Protein AF-A0A6U1Q905-F1 (afdb_monomer)

Sequence (328 aa):
ALAVGEKKVQLTHLPDDEINMSTLHTITMVVSLLIAVGMGLRIFQLLFQTQTVHAALVLVAVAALCDAGASLCELVHLRWYSINGYGWYLFDAMASHYEALCDSIVAIVLLSIAAGWTLPSDVVKVPSIQTSFVQSMLQGLRNPAGAMASLHKGGVLGLCIIFAHAILAQWGRTYDDEFDTYHDLEHPPGRVLMIFRIMLGILLLVGTAQTKASCPPSLQGFYNQLAIVGTLWFQSLPLVTWICGWAVPFYLRHPAVSTWGAVVQTTSLIMLAGLVTGHSSNAYHKVSRLQAKEPDLTDQLGSHTSNSSNGLATPKVWKMGKAKIRLD

Mean predicted aligned error: 9.51 Å

Nearest PDB structures (foldseek):
  8htt-assembly1_B  TM=6.853E-01  e=1.052E-02  Homo sapiens
  8hsi-assembly1_A  TM=7.333E-01  e=1.949E-02  Homo sapiens
  8kb4-assembly1_A  TM=7.205E-01  e=5.364E-02  Homo sapiens
  8ctj-assembly1_A  TM=6.657E-01  e=1.352E-01  Homo sapiens
  7ran-assembly1_A  TM=4.988E-01  e=1.352E-01  Homo sapiens

pLDDT: mean 80.36, std 17.39, range [32.06, 97.88]

Radius of gyration: 22.35 Å; Cα contacts (8 Å, |Δi|>4): 422; chains: 1; bounding box: 61×49×69 Å

Organism: Cyclophora tenuis (NCBI:txid216820)

Structure (mmCIF, N/CA/C/O backbone):
data_AF-A0A6U1Q905-F1
#
_entry.id   AF-A0A6U1Q905-F1
#
loop_
_atom_site.group_PDB
_atom_site.id
_atom_site.type_symbol
_atom_site.label_atom_id
_atom_site.label_alt_id
_atom_site.label_comp_id
_atom_site.label_asym_id
_atom_site.label_entity_id
_atom_site.label_seq_id
_atom_site.pdbx_PDB_ins_code
_atom_site.Cartn_x
_atom_site.Cartn_y
_atom_site.Cartn_z
_atom_site.occupancy
_atom_site.B_iso_or_equiv
_atom_site.auth_seq_id
_atom_site.auth_comp_id
_atom_site.auth_asym_id
_atom_site.auth_atom_id
_atom_site.pdbx_PDB_model_num
ATOM 1 N N . ALA A 1 1 ? 29.967 29.935 -31.129 1.00 39.72 1 ALA A N 1
ATOM 2 C CA . ALA A 1 1 ? 30.368 28.583 -30.701 1.00 39.72 1 ALA A CA 1
ATOM 3 C C . ALA A 1 1 ? 29.445 28.156 -29.566 1.00 39.72 1 ALA A C 1
ATOM 5 O O . ALA A 1 1 ? 29.636 28.584 -28.437 1.00 39.72 1 ALA A O 1
ATOM 6 N N . LEU A 1 2 ? 28.370 27.436 -29.896 1.00 41.72 2 LEU A N 1
ATOM 7 C CA . LEU A 1 2 ? 27.457 26.848 -28.915 1.00 41.72 2 LEU A CA 1
ATOM 8 C C . LEU A 1 2 ? 28.076 25.524 -28.470 1.00 41.72 2 LEU A C 1
ATOM 10 O O . LEU A 1 2 ? 28.210 24.611 -29.280 1.00 41.72 2 LEU A O 1
ATOM 14 N N . ALA A 1 3 ? 28.497 25.452 -27.210 1.00 43.62 3 ALA A N 1
ATOM 15 C CA . ALA A 1 3 ? 28.904 24.207 -26.581 1.00 43.62 3 ALA A CA 1
ATOM 16 C C . ALA A 1 3 ? 27.653 23.336 -26.401 1.00 43.62 3 ALA A C 1
ATOM 18 O O . ALA A 1 3 ? 26.943 23.432 -25.402 1.00 43.62 3 ALA A O 1
ATOM 19 N N . VAL A 1 4 ? 27.350 22.528 -27.417 1.00 47.09 4 VAL A N 1
ATOM 20 C CA . VAL A 1 4 ? 26.449 21.385 -27.284 1.00 47.09 4 VAL A CA 1
ATOM 21 C C . VAL A 1 4 ? 27.169 20.421 -26.352 1.00 47.09 4 VAL A C 1
ATOM 23 O O . VAL A 1 4 ? 28.163 19.813 -26.737 1.00 47.09 4 VAL A O 1
ATOM 26 N N . GLY A 1 5 ? 26.735 20.374 -25.093 1.00 44.97 5 GLY A N 1
ATOM 27 C CA . GLY A 1 5 ? 27.267 19.434 -24.118 1.00 44.97 5 GLY A CA 1
ATOM 28 C C . GLY A 1 5 ? 27.103 18.019 -24.655 1.00 44.97 5 GLY A C 1
ATOM 29 O O . GLY A 1 5 ? 25.977 17.561 -24.848 1.00 44.97 5 GLY A O 1
ATOM 30 N N . GLU A 1 6 ? 28.222 17.349 -24.923 1.00 43.69 6 GLU A N 1
ATOM 31 C CA . GLU A 1 6 ? 28.247 15.922 -25.216 1.00 43.69 6 GLU A CA 1
ATOM 32 C C . GLU A 1 6 ? 27.577 15.192 -24.047 1.00 43.69 6 GLU A C 1
ATOM 34 O O . GLU A 1 6 ? 28.145 15.052 -22.961 1.00 43.69 6 GLU A O 1
ATOM 39 N N . LYS A 1 7 ? 26.342 14.722 -24.253 1.00 51.12 7 LYS A N 1
ATOM 40 C CA . LYS A 1 7 ? 25.797 13.655 -23.418 1.00 51.12 7 LYS A CA 1
ATOM 41 C C . LYS A 1 7 ? 26.734 12.468 -23.610 1.00 51.12 7 LYS A C 1
ATOM 43 O O . LYS A 1 7 ? 26.729 11.855 -24.673 1.00 51.12 7 LYS A O 1
ATOM 48 N N . LYS A 1 8 ? 27.550 12.162 -22.597 1.00 49.16 8 LYS A N 1
ATOM 49 C CA . LYS A 1 8 ? 28.273 10.889 -22.514 1.00 49.16 8 LYS A CA 1
ATOM 50 C C . LYS A 1 8 ? 27.244 9.782 -22.724 1.00 49.16 8 LYS A C 1
ATOM 52 O O . LYS A 1 8 ? 26.401 9.570 -21.856 1.00 49.16 8 LYS A O 1
ATOM 57 N N . VAL A 1 9 ? 27.294 9.125 -23.879 1.00 56.28 9 VAL A N 1
ATOM 58 C CA . VAL A 1 9 ? 26.517 7.915 -24.140 1.00 56.28 9 VAL A CA 1
ATOM 59 C C . VAL A 1 9 ? 27.042 6.875 -23.156 1.00 56.28 9 VAL A C 1
ATOM 61 O O . VAL A 1 9 ? 28.145 6.356 -23.321 1.00 56.28 9 VAL A O 1
ATOM 64 N N . GLN A 1 10 ? 26.323 6.666 -22.054 1.00 57.75 10 GLN A N 1
ATOM 65 C CA . GLN A 1 10 ? 26.624 5.578 -21.138 1.00 57.75 10 GLN A CA 1
ATOM 66 C C . GLN A 1 10 ? 26.185 4.294 -21.838 1.00 57.75 10 GLN A C 1
ATOM 68 O O . GLN A 1 10 ? 24.997 4.087 -22.053 1.00 57.75 10 GLN A O 1
ATOM 73 N N . LEU A 1 11 ? 27.153 3.470 -22.238 1.00 63.44 11 LEU A N 1
ATOM 74 C CA . LEU A 1 11 ? 26.906 2.095 -22.664 1.00 63.44 11 LEU A CA 1
ATOM 75 C C . LEU A 1 11 ? 26.399 1.332 -21.436 1.00 63.44 11 LEU A C 1
ATOM 77 O O . LEU A 1 11 ? 27.191 0.917 -20.593 1.00 63.44 11 LEU A O 1
ATOM 81 N N . THR A 1 12 ? 25.081 1.244 -21.302 1.00 71.12 12 THR A N 1
ATOM 82 C CA . THR A 1 12 ? 24.391 0.448 -20.288 1.00 71.12 12 THR A CA 1
ATOM 83 C C . THR A 1 12 ? 23.642 -0.673 -20.986 1.00 71.12 12 THR A C 1
ATOM 85 O O . THR A 1 12 ? 23.204 -0.509 -22.124 1.00 71.12 12 THR A O 1
ATOM 88 N N . HIS A 1 13 ? 23.511 -1.808 -20.309 1.00 77.69 13 HIS A N 1
ATOM 89 C CA . HIS A 1 13 ? 22.642 -2.881 -20.774 1.00 77.69 13 HIS A CA 1
ATOM 90 C C . HIS A 1 13 ? 21.165 -2.641 -20.420 1.00 77.69 13 HIS A C 1
ATOM 92 O O . HIS A 1 13 ? 20.329 -3.415 -20.869 1.00 77.69 13 HIS A O 1
ATOM 98 N N . LEU A 1 14 ? 20.836 -1.594 -19.641 1.00 77.50 14 LEU A N 1
ATOM 99 C CA . LEU A 1 14 ? 19.441 -1.253 -19.333 1.00 77.50 14 LEU A CA 1
ATOM 100 C C . LEU A 1 14 ? 18.675 -0.861 -20.605 1.00 77.50 14 LEU A C 1
ATOM 102 O O . LEU A 1 14 ? 19.203 -0.070 -21.395 1.00 77.50 14 LEU A O 1
ATOM 106 N N . PRO A 1 15 ? 17.427 -1.327 -20.758 1.00 74.88 15 PRO A N 1
ATOM 107 C CA . PRO A 1 15 ? 16.536 -0.823 -21.788 1.00 74.88 15 PRO A CA 1
ATOM 108 C C . PRO A 1 15 ? 16.132 0.638 -21.499 1.00 74.88 15 PRO A C 1
ATOM 110 O O . PRO A 1 15 ? 16.250 1.140 -20.376 1.00 74.88 15 PRO A O 1
ATOM 113 N N . ASP A 1 16 ? 15.720 1.361 -22.545 1.00 70.12 16 ASP A N 1
ATOM 114 C CA . ASP A 1 16 ? 15.506 2.818 -22.497 1.00 70.12 16 ASP A CA 1
ATOM 115 C C . ASP A 1 16 ? 14.376 3.251 -21.535 1.00 70.12 16 ASP A C 1
ATOM 117 O O . ASP A 1 16 ? 14.371 4.383 -21.039 1.00 70.12 16 ASP A O 1
ATOM 121 N N . ASP A 1 17 ? 13.426 2.364 -21.256 1.00 67.62 17 ASP A N 1
ATOM 122 C CA . ASP A 1 17 ? 12.314 2.537 -20.317 1.00 67.62 17 ASP A CA 1
ATOM 123 C C . ASP A 1 17 ? 12.726 2.408 -18.840 1.00 67.62 17 ASP A C 1
ATOM 125 O O . ASP A 1 17 ? 12.135 3.076 -17.985 1.00 67.62 17 ASP A O 1
ATOM 129 N N . GLU A 1 18 ? 13.803 1.679 -18.553 1.00 75.81 18 GLU A N 1
ATOM 130 C CA . GLU A 1 18 ? 14.328 1.448 -17.198 1.00 75.81 18 GLU A CA 1
ATOM 131 C C . GLU A 1 18 ? 15.291 2.546 -16.708 1.00 75.81 18 GLU A C 1
ATOM 133 O O . GLU A 1 18 ? 15.594 2.663 -15.515 1.00 75.81 18 GLU A O 1
ATOM 138 N N . ILE A 1 19 ? 15.760 3.424 -17.605 1.00 72.25 19 ILE A N 1
ATOM 139 C CA . ILE A 1 19 ? 16.796 4.434 -17.304 1.00 72.25 19 ILE A CA 1
ATOM 140 C C . ILE A 1 19 ? 16.414 5.327 -16.109 1.00 72.25 19 ILE A C 1
ATOM 142 O O . ILE A 1 19 ? 17.271 5.689 -15.296 1.00 72.25 19 ILE A O 1
ATOM 146 N N . ASN A 1 20 ? 15.128 5.667 -15.968 1.00 79.12 20 ASN A N 1
ATOM 147 C CA . ASN A 1 20 ? 14.639 6.518 -14.878 1.00 79.12 20 ASN A CA 1
ATOM 148 C C . ASN A 1 20 ? 14.055 5.733 -13.689 1.00 79.12 20 ASN A C 1
ATOM 150 O O . ASN A 1 20 ? 13.814 6.342 -12.640 1.00 79.12 20 ASN A O 1
ATOM 154 N N . MET A 1 21 ? 13.868 4.413 -13.801 1.00 83.81 21 MET A N 1
ATOM 155 C CA . MET A 1 21 ? 13.263 3.597 -12.737 1.00 83.81 21 MET A CA 1
ATOM 156 C C . MET A 1 21 ? 14.128 3.558 -11.480 1.00 83.81 21 MET A C 1
ATOM 158 O O . MET A 1 21 ? 13.619 3.663 -10.366 1.00 83.81 21 MET A O 1
ATOM 162 N N . SER A 1 22 ? 15.454 3.570 -11.629 1.00 87.44 22 SER A N 1
ATOM 163 C CA . SER A 1 22 ? 16.373 3.667 -10.483 1.00 87.44 22 SER A CA 1
ATOM 164 C C . SER A 1 22 ? 16.120 4.904 -9.602 1.00 87.44 22 SER A C 1
ATOM 166 O O . SER A 1 22 ? 16.209 4.839 -8.372 1.00 87.44 22 SER A O 1
ATOM 168 N N . THR A 1 23 ? 15.756 6.041 -10.203 1.00 90.50 23 THR A N 1
ATOM 169 C CA . THR A 1 23 ? 15.429 7.259 -9.449 1.00 90.50 23 THR A CA 1
ATOM 170 C C . THR A 1 23 ? 14.083 7.114 -8.747 1.00 90.50 23 THR A C 1
ATOM 172 O O . THR A 1 23 ? 13.968 7.484 -7.577 1.00 90.50 23 THR A O 1
ATOM 175 N N . LEU A 1 24 ? 13.091 6.531 -9.428 1.00 91.19 24 LEU A N 1
ATOM 176 C CA . LEU A 1 24 ? 11.774 6.247 -8.859 1.00 91.19 24 LEU A CA 1
ATOM 177 C C . LEU A 1 24 ? 11.887 5.353 -7.617 1.00 91.19 24 LEU A C 1
ATOM 179 O O . LEU A 1 24 ? 11.452 5.770 -6.543 1.00 91.19 24 LEU A O 1
ATOM 183 N N . HIS A 1 25 ? 12.547 4.196 -7.736 1.00 92.38 25 HIS A N 1
ATOM 184 C CA . HIS A 1 25 ? 12.719 3.252 -6.628 1.00 92.38 25 HIS A CA 1
ATOM 185 C C . HIS A 1 25 ? 13.549 3.831 -5.477 1.00 92.38 25 HIS A C 1
ATOM 187 O O . HIS A 1 25 ? 13.310 3.529 -4.310 1.00 92.38 25 HIS A O 1
ATOM 193 N N . THR A 1 26 ? 14.506 4.718 -5.768 1.00 95.12 26 THR A N 1
ATOM 194 C CA . THR A 1 26 ? 15.245 5.428 -4.712 1.00 95.12 26 THR A CA 1
ATOM 195 C C . THR A 1 26 ? 14.321 6.352 -3.919 1.00 95.12 26 THR A C 1
ATOM 197 O O . THR A 1 26 ? 14.380 6.377 -2.688 1.00 95.12 26 THR A O 1
ATOM 200 N N . ILE A 1 27 ? 13.457 7.109 -4.603 1.00 95.19 27 ILE A N 1
ATOM 201 C CA . ILE A 1 27 ? 12.509 8.019 -3.952 1.00 95.19 27 ILE A CA 1
ATOM 202 C C . ILE A 1 27 ? 11.487 7.226 -3.135 1.00 95.19 27 ILE A C 1
ATOM 204 O O . ILE A 1 27 ? 11.283 7.557 -1.965 1.00 95.19 27 ILE A O 1
ATOM 208 N N . THR A 1 28 ? 10.876 6.184 -3.709 1.00 94.19 28 THR A N 1
ATOM 209 C CA . THR A 1 28 ? 9.896 5.350 -2.995 1.00 94.19 28 THR A CA 1
ATOM 210 C C . THR A 1 28 ? 10.521 4.711 -1.765 1.00 94.19 28 THR A C 1
ATOM 212 O O . THR A 1 28 ? 9.986 4.897 -0.677 1.00 94.19 28 THR A O 1
ATOM 215 N N . MET A 1 29 ? 11.703 4.094 -1.893 1.00 96.31 29 MET A N 1
ATOM 216 C CA . MET A 1 29 ? 12.440 3.495 -0.776 1.00 96.31 29 MET A CA 1
ATOM 217 C C . MET A 1 29 ? 12.691 4.501 0.352 1.00 96.31 29 MET A C 1
ATOM 219 O O . MET A 1 29 ? 12.475 4.189 1.523 1.00 96.31 29 MET A O 1
ATOM 223 N N . VAL A 1 30 ? 13.161 5.711 0.028 1.00 97.56 30 VAL A N 1
ATOM 224 C CA . VAL A 1 30 ? 13.429 6.740 1.045 1.00 97.56 30 VAL A CA 1
ATOM 225 C C . VAL A 1 30 ? 12.135 7.163 1.731 1.00 97.56 30 VAL A C 1
ATOM 227 O O . VAL A 1 30 ? 12.091 7.239 2.959 1.00 97.56 30 VAL A O 1
ATOM 230 N N . VAL A 1 31 ? 11.073 7.425 0.968 1.00 96.94 31 VAL A N 1
ATOM 231 C CA . VAL A 1 31 ? 9.793 7.867 1.528 1.00 96.94 31 VAL A CA 1
ATOM 232 C C . VAL A 1 31 ? 9.168 6.778 2.400 1.00 96.94 31 VAL A C 1
ATOM 234 O O . VAL A 1 31 ? 8.775 7.068 3.531 1.00 96.94 31 VAL A O 1
ATOM 237 N N . SER A 1 32 ? 9.116 5.528 1.944 1.00 96.12 32 SER A N 1
ATOM 238 C CA . SER A 1 32 ? 8.544 4.431 2.727 1.00 96.12 32 SER A CA 1
ATOM 239 C C . SER A 1 32 ? 9.388 4.072 3.946 1.00 96.12 32 SER A C 1
ATOM 241 O O . SER A 1 32 ? 8.824 3.818 5.014 1.00 96.12 32 SER A O 1
ATOM 243 N N . LEU A 1 33 ? 10.717 4.195 3.873 1.00 97.06 33 LEU A N 1
ATOM 244 C CA . LEU A 1 33 ? 11.581 4.079 5.048 1.00 97.06 33 LEU A CA 1
ATOM 245 C C . LEU A 1 33 ? 11.310 5.192 6.072 1.00 97.06 33 LEU A C 1
ATOM 247 O O . LEU A 1 33 ? 11.237 4.914 7.269 1.00 97.06 33 LEU A O 1
ATOM 251 N N . LEU A 1 34 ? 11.109 6.439 5.634 1.00 97.62 34 LEU A N 1
ATOM 252 C CA . LEU A 1 34 ? 10.738 7.539 6.532 1.00 97.62 34 LEU A CA 1
ATOM 253 C C . LEU A 1 34 ? 9.383 7.287 7.208 1.00 97.62 34 LEU A C 1
ATOM 255 O O . LEU A 1 34 ? 9.252 7.528 8.412 1.00 97.62 34 LEU A O 1
ATOM 259 N N . ILE A 1 35 ? 8.397 6.758 6.474 1.00 96.12 35 ILE A N 1
ATOM 260 C CA . ILE A 1 35 ? 7.103 6.344 7.040 1.00 96.12 35 ILE A CA 1
ATOM 261 C C . ILE A 1 35 ? 7.314 5.238 8.079 1.00 96.12 35 ILE A C 1
ATOM 263 O O . ILE A 1 35 ? 6.826 5.359 9.204 1.00 96.12 35 ILE A O 1
ATOM 267 N N . ALA A 1 36 ? 8.067 4.188 7.742 1.00 96.25 36 ALA A N 1
ATOM 268 C CA . ALA A 1 36 ? 8.342 3.065 8.635 1.00 96.25 36 ALA A CA 1
ATOM 269 C C . ALA A 1 36 ? 9.050 3.511 9.923 1.00 96.25 36 ALA A C 1
ATOM 271 O O . ALA A 1 36 ? 8.640 3.127 11.021 1.00 96.25 36 ALA A O 1
ATOM 272 N N . VAL A 1 37 ? 10.065 4.373 9.811 1.00 96.38 37 VAL A N 1
ATOM 273 C CA . VAL A 1 37 ? 10.779 4.949 10.959 1.00 96.38 37 VAL A CA 1
ATOM 274 C C . VAL A 1 37 ? 9.845 5.826 11.791 1.00 96.38 37 VAL A C 1
ATOM 276 O O . VAL A 1 37 ? 9.794 5.664 13.009 1.00 96.38 37 VAL A O 1
ATOM 279 N N . GLY A 1 38 ? 9.060 6.710 11.169 1.00 94.62 38 GLY A N 1
ATOM 280 C CA . GLY A 1 38 ? 8.094 7.556 11.875 1.00 94.62 38 GLY A CA 1
ATOM 281 C C . GLY A 1 38 ? 7.050 6.742 12.646 1.00 94.62 38 GLY A C 1
ATOM 282 O O . GLY A 1 38 ? 6.791 7.002 13.825 1.00 94.62 38 GLY A O 1
ATOM 283 N N . MET A 1 39 ? 6.509 5.698 12.016 1.00 92.94 39 MET A N 1
ATOM 284 C CA . MET A 1 39 ? 5.601 4.738 12.646 1.00 92.94 39 MET A CA 1
ATOM 285 C C . MET A 1 39 ? 6.285 3.972 13.785 1.00 92.94 39 MET A C 1
ATOM 287 O O . MET A 1 39 ? 5.706 3.835 14.862 1.00 92.94 39 MET A O 1
ATOM 291 N N . GLY A 1 40 ? 7.524 3.516 13.588 1.00 92.94 40 GLY A N 1
ATOM 292 C CA . GLY A 1 40 ? 8.316 2.814 14.598 1.00 92.94 40 GLY A CA 1
ATOM 293 C C . GLY A 1 40 ? 8.592 3.673 15.832 1.00 92.94 40 GLY A C 1
ATOM 294 O O . GLY A 1 40 ? 8.364 3.229 16.958 1.00 92.94 40 GLY A O 1
ATOM 295 N N . LEU A 1 41 ? 8.983 4.935 15.635 1.00 93.19 41 LEU A N 1
ATOM 296 C CA . LEU A 1 41 ? 9.150 5.909 16.716 1.00 93.19 41 LEU A CA 1
ATOM 297 C C . LEU A 1 41 ? 7.832 6.144 17.461 1.00 93.19 41 LEU A C 1
ATOM 299 O O . LEU A 1 41 ? 7.820 6.199 18.692 1.00 93.19 41 LEU A O 1
ATOM 303 N N . ARG A 1 42 ? 6.708 6.227 16.741 1.00 89.75 42 ARG A N 1
ATOM 304 C CA . ARG A 1 42 ? 5.387 6.383 17.357 1.00 89.75 42 ARG A CA 1
ATOM 305 C C . ARG A 1 42 ? 4.988 5.163 18.187 1.00 89.75 42 ARG A C 1
ATOM 307 O O . ARG A 1 42 ? 4.519 5.321 19.312 1.00 89.75 42 ARG A O 1
ATOM 314 N N . ILE A 1 43 ? 5.191 3.962 17.654 1.00 89.75 43 ILE A N 1
ATOM 315 C CA . ILE A 1 43 ? 4.951 2.694 18.356 1.00 89.75 43 ILE A CA 1
ATOM 316 C C . ILE A 1 43 ? 5.808 2.624 19.620 1.00 89.75 43 ILE A C 1
ATOM 318 O O . ILE A 1 43 ? 5.298 2.289 20.686 1.00 89.75 43 ILE A O 1
ATOM 322 N N . PHE A 1 44 ? 7.084 2.998 19.522 1.00 89.94 44 PHE A N 1
ATOM 323 C CA . PHE A 1 44 ? 8.003 3.036 20.652 1.00 89.94 44 PHE A CA 1
ATOM 324 C C . PHE A 1 44 ? 7.521 4.008 21.736 1.00 89.94 44 PHE A C 1
ATOM 326 O O . PHE A 1 44 ? 7.396 3.620 22.894 1.00 89.94 44 PHE A O 1
ATOM 333 N N . GLN A 1 45 ? 7.158 5.240 21.371 1.00 88.31 45 GLN A N 1
ATOM 334 C CA . GLN A 1 45 ? 6.610 6.223 22.315 1.00 88.31 45 GLN A CA 1
ATOM 335 C C . GLN A 1 45 ? 5.357 5.706 23.033 1.00 88.31 45 GLN A C 1
ATOM 337 O O . GLN A 1 45 ? 5.269 5.808 24.257 1.00 88.31 45 GLN A O 1
ATOM 342 N N . LEU A 1 46 ? 4.410 5.122 22.288 1.00 84.31 46 LEU A N 1
ATOM 343 C CA . LEU A 1 46 ? 3.199 4.530 22.861 1.00 84.31 46 LEU A CA 1
ATOM 344 C C . LEU A 1 46 ? 3.549 3.391 23.817 1.00 84.31 46 LEU A C 1
ATOM 346 O O . LEU A 1 46 ? 3.043 3.342 24.934 1.00 84.31 46 LEU A O 1
ATOM 350 N N . LEU A 1 47 ? 4.481 2.523 23.431 1.00 84.00 47 LEU A N 1
ATOM 351 C CA . LEU A 1 47 ? 4.884 1.410 24.272 1.00 84.00 47 LEU A CA 1
ATOM 352 C C . LEU A 1 47 ? 5.518 1.878 25.589 1.00 84.00 47 LEU A C 1
ATOM 354 O O . LEU A 1 47 ? 5.202 1.326 26.642 1.00 84.00 47 LEU A O 1
ATOM 358 N N . PHE A 1 48 ? 6.346 2.924 25.560 1.00 84.88 48 PHE A N 1
ATOM 359 C CA . PHE A 1 48 ? 6.918 3.508 26.776 1.00 84.88 48 PHE A CA 1
ATOM 360 C C . PHE A 1 48 ? 5.858 4.142 27.683 1.00 84.88 48 PHE A C 1
ATOM 362 O O . PHE A 1 48 ? 5.950 4.004 28.901 1.00 84.88 48 PHE A O 1
ATOM 369 N N . GLN A 1 49 ? 4.847 4.804 27.114 1.00 82.62 49 GLN A N 1
ATOM 370 C CA . GLN A 1 49 ? 3.845 5.551 27.881 1.00 82.62 49 GLN A CA 1
ATOM 371 C C . GLN A 1 49 ? 2.686 4.689 28.402 1.00 82.62 49 GLN A C 1
ATOM 373 O O . GLN A 1 49 ? 2.258 4.871 29.539 1.00 82.62 49 GLN A O 1
ATOM 378 N N . THR A 1 50 ? 2.153 3.781 27.583 1.00 75.44 50 THR A N 1
ATOM 379 C CA . THR A 1 50 ? 0.909 3.040 27.867 1.00 75.44 50 THR A CA 1
ATOM 380 C C . THR A 1 50 ? 1.104 1.525 27.925 1.00 75.44 50 THR A C 1
ATOM 382 O O . THR A 1 50 ? 0.152 0.808 28.237 1.00 75.44 50 THR A O 1
ATOM 385 N N . GLN A 1 51 ? 2.306 1.011 27.610 1.00 77.44 51 GLN A N 1
ATOM 386 C CA . GLN A 1 51 ? 2.637 -0.428 27.530 1.00 77.44 51 GLN A CA 1
ATOM 387 C C . GLN A 1 51 ? 1.729 -1.240 26.587 1.00 77.44 51 GLN A C 1
ATOM 389 O O . GLN A 1 51 ? 1.764 -2.474 26.587 1.00 77.44 51 GLN A O 1
ATOM 394 N N . THR A 1 52 ? 0.920 -0.559 25.773 1.00 74.56 52 THR A N 1
ATOM 395 C CA . THR A 1 52 ? -0.075 -1.159 24.889 1.00 74.56 52 THR A CA 1
ATOM 396 C C . THR A 1 52 ? -0.036 -0.493 23.523 1.00 74.56 52 THR A C 1
ATOM 398 O O . THR A 1 52 ? -0.028 0.731 23.415 1.00 74.56 52 THR A O 1
ATOM 401 N N . VAL A 1 53 ? -0.001 -1.306 22.467 1.00 82.88 53 VAL A N 1
ATOM 402 C CA . VAL A 1 53 ? -0.026 -0.832 21.077 1.00 82.88 53 VAL A CA 1
ATOM 403 C C . VAL A 1 53 ? -1.042 -1.651 20.296 1.00 82.88 53 VAL A C 1
ATOM 405 O O . VAL A 1 53 ? -1.156 -2.863 20.477 1.00 82.88 53 VAL A O 1
ATOM 408 N N . HIS A 1 54 ? -1.797 -0.984 19.431 1.00 83.94 54 HIS A N 1
ATOM 409 C CA . HIS A 1 54 ? -2.767 -1.640 18.569 1.00 83.94 54 HIS A CA 1
ATOM 410 C C . HIS A 1 54 ? -2.088 -2.237 17.328 1.00 83.94 54 HIS A C 1
ATOM 412 O O . HIS A 1 54 ? -1.277 -1.569 16.681 1.00 83.94 54 HIS A O 1
ATOM 418 N N . ALA A 1 55 ? -2.456 -3.465 16.950 1.00 85.81 55 ALA A N 1
ATOM 419 C CA . ALA A 1 55 ? -1.841 -4.183 15.830 1.00 85.81 55 ALA A CA 1
ATOM 420 C C . ALA A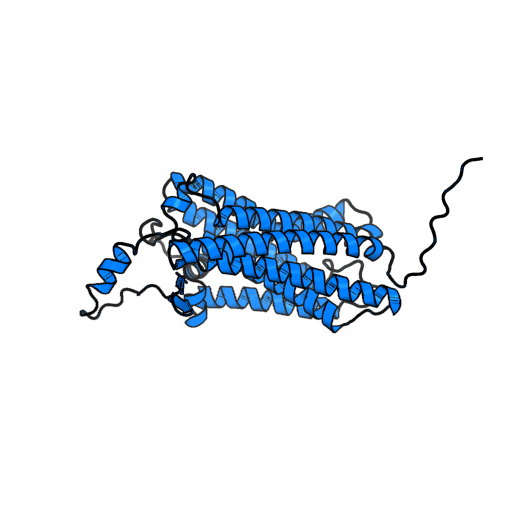 1 55 ? -1.914 -3.429 14.489 1.00 85.81 55 ALA A C 1
ATOM 422 O O . ALA A 1 55 ? -0.962 -3.479 13.720 1.00 85.81 55 ALA A O 1
ATOM 423 N N . ALA A 1 56 ? -2.984 -2.669 14.229 1.00 87.62 56 ALA A N 1
ATOM 424 C CA . ALA A 1 56 ? -3.098 -1.817 13.037 1.00 87.62 56 ALA A CA 1
ATOM 425 C C . ALA A 1 56 ? -1.891 -0.874 12.814 1.00 87.62 56 ALA A C 1
ATOM 427 O O . ALA A 1 56 ? -1.438 -0.748 11.681 1.00 87.62 56 ALA A O 1
ATOM 428 N N . LEU A 1 57 ? -1.327 -0.254 13.866 1.00 90.44 57 LEU A N 1
ATOM 429 C CA . LEU A 1 57 ? -0.134 0.599 13.715 1.00 90.44 57 LEU A CA 1
ATOM 430 C C . LEU A 1 57 ? 1.084 -0.226 13.294 1.00 90.44 57 LEU A C 1
ATOM 432 O O . LEU A 1 57 ? 1.851 0.195 12.433 1.00 90.44 57 LEU A O 1
ATOM 436 N N . VAL A 1 58 ? 1.248 -1.401 13.904 1.00 92.19 58 VAL A N 1
ATOM 437 C CA . VAL A 1 58 ? 2.356 -2.313 13.604 1.00 92.19 58 VAL A CA 1
ATOM 438 C C . VAL A 1 58 ? 2.253 -2.808 12.163 1.00 92.19 58 VAL A C 1
ATOM 440 O O . VAL A 1 58 ? 3.245 -2.781 11.449 1.00 92.19 58 VAL A O 1
ATOM 443 N N . LEU A 1 59 ? 1.057 -3.190 11.706 1.00 94.00 59 LEU A N 1
ATOM 444 C CA . LEU A 1 59 ? 0.841 -3.660 10.336 1.00 94.00 59 LEU A CA 1
ATOM 445 C C . LEU A 1 59 ? 1.122 -2.576 9.292 1.00 94.00 59 LEU A C 1
ATOM 447 O O . LEU A 1 59 ? 1.736 -2.878 8.277 1.00 94.00 59 LEU A O 1
ATOM 451 N N . VAL A 1 60 ? 0.749 -1.316 9.546 1.00 95.19 60 VAL A N 1
ATOM 452 C CA . VAL A 1 60 ? 1.104 -0.203 8.644 1.00 95.19 60 VAL A CA 1
ATOM 453 C C . VAL A 1 60 ? 2.620 0.028 8.614 1.00 95.19 60 VAL A C 1
ATOM 455 O O . VAL A 1 60 ? 3.175 0.268 7.546 1.00 95.19 60 VAL A O 1
ATOM 458 N N . ALA A 1 61 ? 3.313 -0.098 9.753 1.00 96.25 61 ALA A N 1
ATOM 459 C CA . ALA A 1 61 ? 4.776 -0.017 9.790 1.00 96.25 61 ALA A CA 1
ATOM 460 C C . ALA A 1 61 ? 5.438 -1.163 9.003 1.00 96.25 61 ALA A C 1
ATOM 462 O O . ALA A 1 61 ? 6.383 -0.928 8.258 1.00 96.25 61 ALA A O 1
ATOM 463 N N . VAL A 1 62 ? 4.921 -2.390 9.138 1.00 96.88 62 VAL A N 1
ATOM 464 C CA . VAL A 1 62 ? 5.399 -3.559 8.385 1.00 96.88 62 VAL A CA 1
ATOM 465 C C . VAL A 1 62 ? 5.136 -3.390 6.890 1.00 96.88 62 VAL A C 1
ATOM 467 O O . VAL A 1 62 ? 6.039 -3.648 6.108 1.00 96.88 62 VAL A O 1
ATOM 470 N N . ALA A 1 63 ? 3.961 -2.898 6.487 1.00 97.50 63 ALA A N 1
ATOM 471 C CA . ALA A 1 63 ? 3.670 -2.611 5.082 1.00 97.50 63 ALA A CA 1
ATOM 472 C C . ALA A 1 63 ? 4.672 -1.609 4.487 1.00 97.50 63 ALA A C 1
ATOM 474 O O . ALA A 1 63 ? 5.240 -1.869 3.433 1.00 97.50 63 ALA A O 1
ATOM 475 N N . ALA A 1 64 ? 4.969 -0.517 5.201 1.00 97.44 64 ALA A N 1
ATOM 476 C CA . ALA A 1 64 ? 5.973 0.455 4.769 1.00 97.44 64 ALA A CA 1
ATOM 477 C C . ALA A 1 64 ? 7.393 -0.142 4.682 1.00 97.44 64 ALA A C 1
ATOM 479 O O . ALA A 1 64 ? 8.158 0.221 3.794 1.00 97.44 64 ALA A O 1
ATOM 480 N N . LEU A 1 6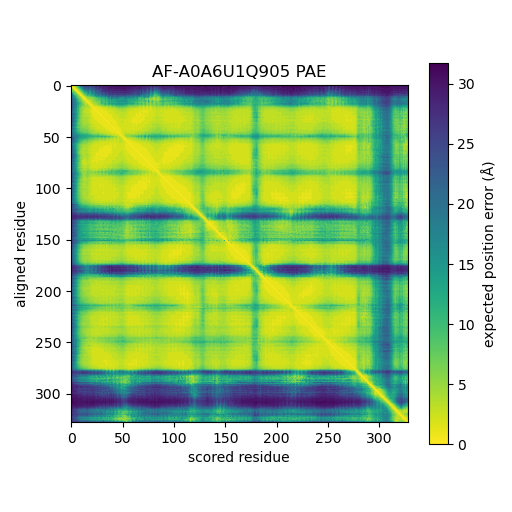5 ? 7.748 -1.083 5.567 1.00 97.88 65 LEU A N 1
ATOM 481 C CA . LEU A 1 65 ? 9.013 -1.823 5.468 1.00 97.88 65 LEU A CA 1
ATOM 482 C C . LEU A 1 65 ? 9.040 -2.782 4.273 1.00 97.88 65 LEU A C 1
ATOM 484 O O . LEU A 1 65 ? 10.085 -2.913 3.642 1.00 97.88 65 LEU A O 1
ATOM 488 N N . CYS A 1 66 ? 7.924 -3.446 3.962 1.00 97.69 66 CYS A N 1
ATOM 489 C CA . CYS A 1 66 ? 7.805 -4.286 2.772 1.00 97.69 66 CYS A CA 1
ATOM 490 C C . CYS A 1 66 ? 7.965 -3.453 1.496 1.00 97.69 66 CYS A C 1
ATOM 492 O O . CYS A 1 66 ? 8.742 -3.842 0.636 1.00 97.69 66 CYS A O 1
ATOM 494 N N . ASP A 1 67 ? 7.325 -2.286 1.408 1.00 97.06 67 ASP A N 1
ATOM 495 C CA . ASP A 1 67 ? 7.466 -1.364 0.272 1.00 97.06 67 ASP A CA 1
ATOM 496 C C . ASP A 1 67 ? 8.915 -0.866 0.083 1.00 97.06 67 ASP A C 1
ATOM 498 O O . ASP A 1 67 ? 9.478 -0.927 -1.014 1.00 97.06 67 ASP A O 1
ATOM 502 N N . ALA A 1 68 ? 9.570 -0.460 1.178 1.00 97.56 68 ALA A N 1
ATOM 503 C CA . ALA A 1 68 ? 10.983 -0.080 1.155 1.00 97.56 68 ALA A CA 1
ATOM 504 C C . ALA A 1 68 ? 11.883 -1.257 0.745 1.00 97.56 68 ALA A C 1
ATOM 506 O O . ALA A 1 68 ? 12.832 -1.085 -0.021 1.00 97.56 68 ALA A O 1
ATOM 507 N N . GLY A 1 69 ? 11.580 -2.457 1.250 1.00 97.44 69 GLY A N 1
ATOM 508 C CA . GLY A 1 69 ? 12.278 -3.693 0.912 1.00 97.44 69 GLY A CA 1
ATOM 509 C C . GLY A 1 69 ? 12.124 -4.067 -0.559 1.00 97.44 69 GLY A C 1
ATOM 510 O O . GLY A 1 69 ? 13.113 -4.455 -1.176 1.00 97.44 69 GLY A O 1
ATOM 511 N N . ALA A 1 70 ? 10.926 -3.903 -1.125 1.00 96.31 70 ALA A N 1
ATOM 512 C CA . ALA A 1 70 ? 10.660 -4.137 -2.539 1.00 96.31 70 ALA A CA 1
ATOM 513 C C . ALA A 1 70 ? 11.511 -3.207 -3.410 1.00 96.31 70 ALA A C 1
ATOM 515 O O . ALA A 1 70 ? 12.307 -3.671 -4.223 1.00 96.31 70 ALA A O 1
ATOM 516 N N . SER A 1 71 ? 11.447 -1.902 -3.129 1.00 95.00 71 SER A N 1
ATOM 517 C CA . SER A 1 71 ? 12.222 -0.888 -3.852 1.00 95.00 71 SER A CA 1
ATOM 518 C C . SER A 1 71 ? 13.739 -1.096 -3.718 1.00 95.00 71 SER A C 1
ATOM 520 O O . SER A 1 71 ? 14.478 -0.896 -4.676 1.00 95.00 71 SER A O 1
ATOM 522 N N . LEU A 1 72 ? 14.229 -1.534 -2.551 1.00 96.75 72 LEU A N 1
ATOM 523 C CA . LEU A 1 72 ? 15.644 -1.871 -2.364 1.00 96.75 72 LEU A CA 1
ATOM 524 C C . LEU A 1 72 ? 16.065 -3.078 -3.210 1.00 96.75 72 LEU A C 1
ATOM 526 O O . LEU A 1 72 ? 17.144 -3.054 -3.802 1.00 96.75 72 LEU A O 1
ATOM 530 N N . CYS A 1 73 ? 15.248 -4.133 -3.241 1.00 95.69 73 CYS A N 1
ATOM 531 C CA . CYS A 1 73 ? 15.539 -5.316 -4.045 1.00 95.69 73 CYS A CA 1
ATOM 532 C C . CYS A 1 73 ? 15.598 -4.952 -5.533 1.00 95.69 73 CYS A C 1
ATOM 534 O O . CYS A 1 73 ? 16.560 -5.331 -6.200 1.00 95.69 73 CYS A O 1
ATOM 536 N N . GLU A 1 74 ? 14.672 -4.117 -6.003 1.00 92.25 74 GLU A N 1
ATOM 537 C CA . GLU A 1 74 ? 14.649 -3.633 -7.384 1.00 92.25 74 GLU A CA 1
ATOM 538 C C . GLU A 1 74 ? 15.891 -2.801 -7.730 1.00 92.25 74 GLU A C 1
ATOM 540 O O . GLU A 1 74 ? 16.575 -3.047 -8.719 1.00 92.25 74 GLU A O 1
ATOM 545 N N . LEU A 1 75 ? 16.306 -1.888 -6.845 1.00 93.44 75 LEU A N 1
ATOM 546 C CA . LEU A 1 75 ? 17.550 -1.129 -7.029 1.00 93.44 75 LEU A CA 1
ATOM 547 C C . LEU A 1 75 ? 18.785 -2.029 -7.138 1.00 93.44 75 LEU A C 1
ATOM 549 O O . LEU A 1 75 ? 19.708 -1.729 -7.901 1.00 93.44 75 LEU A O 1
ATOM 553 N N . VAL A 1 76 ? 18.838 -3.113 -6.360 1.00 94.19 76 VAL A N 1
ATOM 554 C CA . VAL A 1 76 ? 19.932 -4.085 -6.450 1.00 94.19 76 VAL A CA 1
ATOM 555 C C . VAL A 1 76 ? 19.850 -4.852 -7.768 1.00 94.19 76 VAL A C 1
ATOM 557 O O . VAL A 1 76 ? 20.884 -5.003 -8.424 1.00 94.19 76 VAL A O 1
ATOM 560 N N . HIS A 1 77 ? 18.656 -5.289 -8.173 1.00 92.50 77 HIS A N 1
ATOM 561 C CA . HIS A 1 77 ? 18.424 -5.957 -9.450 1.00 92.50 77 HIS A CA 1
ATOM 562 C C . HIS A 1 77 ? 18.871 -5.079 -10.630 1.00 92.50 77 HIS A C 1
ATOM 564 O O . HIS A 1 77 ? 19.787 -5.479 -11.353 1.00 92.50 77 HIS A O 1
ATOM 570 N N . LEU A 1 78 ? 18.349 -3.852 -10.743 1.00 90.31 78 LEU A N 1
ATOM 571 C CA . LEU A 1 78 ? 18.681 -2.889 -11.802 1.00 90.31 78 LEU A CA 1
ATOM 572 C C . LEU A 1 78 ? 20.169 -2.524 -11.821 1.00 90.31 78 LEU A C 1
ATOM 574 O O . LEU A 1 78 ? 20.783 -2.390 -12.882 1.00 90.31 78 LEU A O 1
ATOM 578 N N . ARG A 1 79 ? 20.803 -2.400 -10.647 1.00 90.69 79 ARG A N 1
ATOM 579 C CA . ARG A 1 79 ? 22.247 -2.143 -10.575 1.00 90.69 79 ARG A CA 1
ATOM 580 C C . ARG A 1 79 ? 23.044 -3.290 -11.186 1.00 90.69 79 ARG A C 1
ATOM 582 O O . ARG A 1 79 ? 24.003 -3.030 -11.911 1.00 90.69 79 ARG A O 1
ATOM 589 N N . TRP A 1 80 ? 22.675 -4.535 -10.901 1.00 90.12 80 TRP A N 1
ATOM 590 C CA . TRP A 1 80 ? 23.320 -5.689 -11.525 1.00 90.12 80 TRP A CA 1
ATOM 591 C C . TRP A 1 80 ? 22.997 -5.776 -13.014 1.00 90.12 80 TRP A C 1
ATOM 593 O O . TRP A 1 80 ? 23.921 -5.985 -13.799 1.00 90.12 80 TRP A O 1
ATOM 603 N N . TYR A 1 81 ? 21.749 -5.500 -13.395 1.00 89.38 81 TYR A N 1
ATOM 604 C CA . TYR A 1 81 ? 21.297 -5.460 -14.784 1.00 89.38 81 TYR A CA 1
ATOM 605 C C . TYR A 1 81 ? 22.143 -4.491 -15.614 1.00 89.38 81 TYR A C 1
ATOM 607 O O . TYR A 1 81 ? 22.592 -4.836 -16.702 1.00 89.38 81 TYR A O 1
ATOM 615 N N . SER A 1 82 ? 22.485 -3.322 -15.062 1.00 87.94 82 SER A N 1
ATOM 616 C CA . SER A 1 82 ? 23.335 -2.337 -15.753 1.00 87.94 82 SER A CA 1
ATOM 617 C C . SER A 1 82 ? 24.715 -2.863 -16.144 1.00 87.94 82 SER A C 1
ATOM 619 O O . SER A 1 82 ? 25.298 -2.392 -17.120 1.00 87.94 82 SER A O 1
ATOM 621 N N . ILE A 1 83 ? 25.226 -3.846 -15.399 1.00 88.56 83 ILE A N 1
ATOM 622 C CA . ILE A 1 83 ? 26.563 -4.412 -15.585 1.00 88.56 83 ILE A CA 1
ATOM 623 C C . ILE A 1 83 ? 26.514 -5.652 -16.479 1.00 88.56 83 ILE A C 1
ATOM 625 O O . ILE A 1 83 ? 27.421 -5.850 -17.283 1.00 88.56 83 ILE A O 1
ATOM 629 N N . ASN A 1 84 ? 25.510 -6.512 -16.300 1.00 88.94 84 ASN A N 1
ATOM 630 C CA . ASN A 1 84 ? 25.506 -7.862 -16.862 1.00 88.94 84 ASN A CA 1
ATOM 631 C C . ASN A 1 84 ? 24.402 -8.108 -17.907 1.00 88.94 84 ASN A C 1
ATOM 633 O O . ASN A 1 84 ? 24.476 -9.104 -18.621 1.00 88.94 84 ASN A O 1
ATOM 637 N N . GLY A 1 85 ? 23.416 -7.213 -18.001 1.00 83.69 85 GLY A N 1
ATOM 638 C CA . GLY A 1 85 ? 22.285 -7.274 -18.924 1.00 83.69 85 GLY A CA 1
ATOM 639 C C . GLY A 1 85 ? 21.155 -8.236 -18.567 1.00 83.69 85 GLY A C 1
ATOM 640 O O . GLY A 1 85 ? 20.243 -8.339 -19.365 1.00 83.69 85 GLY A O 1
ATOM 641 N N . TYR A 1 86 ? 21.205 -8.918 -17.416 1.00 81.31 86 TYR A N 1
ATOM 642 C CA . TYR A 1 86 ? 20.161 -9.866 -16.973 1.00 81.31 86 TYR A CA 1
ATOM 643 C C . TYR A 1 86 ? 19.745 -9.699 -15.496 1.00 81.31 86 TYR A C 1
ATOM 645 O O . TYR A 1 86 ? 18.799 -10.322 -15.021 1.00 81.31 86 TYR A O 1
ATOM 653 N N . GLY A 1 87 ? 20.477 -8.900 -14.710 1.00 87.06 87 GLY A N 1
ATOM 654 C CA . GLY A 1 87 ? 20.172 -8.635 -13.303 1.00 87.06 87 GLY A CA 1
ATOM 655 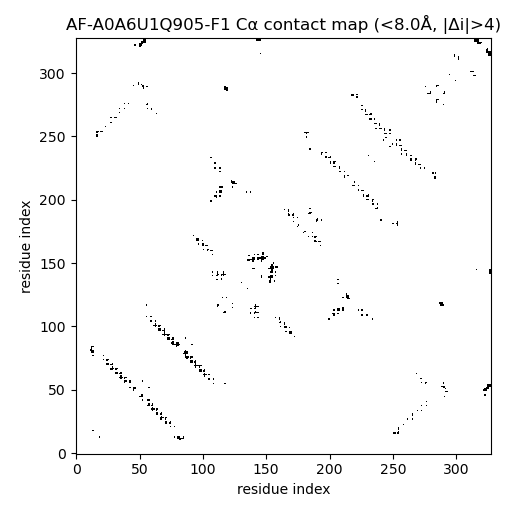C C . GLY A 1 87 ? 20.366 -9.838 -12.375 1.00 87.06 87 GLY A C 1
ATOM 656 O O . GLY A 1 87 ? 21.062 -10.804 -12.688 1.00 87.06 87 GLY A O 1
ATOM 657 N N . TRP A 1 88 ? 19.819 -9.755 -11.161 1.00 88.81 88 TRP A N 1
ATOM 658 C CA . TRP A 1 88 ? 19.759 -10.883 -10.222 1.00 88.81 88 TRP A CA 1
ATOM 659 C C . TRP A 1 88 ? 18.308 -11.320 -10.061 1.00 88.81 88 TRP A C 1
ATOM 661 O O . TRP A 1 88 ? 17.516 -10.601 -9.451 1.00 88.81 88 TRP A O 1
ATOM 671 N N . TYR A 1 89 ? 17.989 -12.524 -10.541 1.00 89.31 89 TYR A N 1
ATOM 672 C CA . TYR A 1 89 ? 16.635 -13.088 -10.496 1.00 89.31 89 TYR A CA 1
ATOM 673 C C . TYR A 1 89 ? 16.042 -13.124 -9.082 1.00 89.31 89 TYR A C 1
ATOM 675 O O . TYR A 1 89 ? 14.864 -12.856 -8.888 1.00 89.31 89 TYR A O 1
ATOM 683 N N . LEU A 1 90 ? 16.858 -13.443 -8.069 1.00 92.31 90 LEU A N 1
ATOM 684 C CA . LEU A 1 90 ? 16.383 -13.500 -6.686 1.00 92.31 90 LEU A CA 1
ATOM 685 C C . LEU A 1 90 ? 15.879 -12.138 -6.194 1.00 92.31 90 LEU A C 1
ATOM 687 O O . LEU A 1 90 ? 14.877 -12.090 -5.491 1.00 92.31 90 LEU A O 1
ATOM 691 N N . PHE A 1 91 ? 16.578 -11.052 -6.529 1.00 92.75 91 PHE A N 1
ATOM 692 C CA . PHE A 1 91 ? 16.209 -9.722 -6.050 1.00 92.75 91 PHE A CA 1
ATOM 693 C C . PHE A 1 91 ? 14.967 -9.192 -6.754 1.00 92.75 91 PHE A C 1
ATOM 695 O O . PHE A 1 91 ? 14.076 -8.698 -6.078 1.00 92.75 91 PHE A O 1
ATOM 702 N N . ASP A 1 92 ? 14.856 -9.397 -8.058 1.00 90.12 92 ASP A N 1
ATOM 703 C CA . ASP A 1 92 ? 13.635 -9.090 -8.804 1.00 90.12 92 ASP A CA 1
ATOM 704 C C . ASP A 1 92 ? 12.437 -9.927 -8.273 1.00 90.12 92 ASP A C 1
ATOM 706 O O . ASP A 1 92 ? 11.391 -9.390 -7.898 1.00 90.12 92 ASP A O 1
ATOM 710 N N . ALA A 1 93 ? 12.631 -11.230 -8.014 1.00 91.50 93 ALA A N 1
ATOM 711 C CA . ALA A 1 93 ? 11.607 -12.052 -7.361 1.00 91.50 93 ALA A CA 1
ATOM 712 C C . ALA A 1 93 ? 11.202 -11.514 -5.985 1.00 91.50 93 ALA A C 1
ATOM 714 O O . ALA A 1 93 ? 10.012 -11.431 -5.674 1.00 91.50 93 ALA A O 1
ATOM 715 N N . MET A 1 94 ? 12.169 -11.158 -5.141 1.00 94.00 94 MET A N 1
ATOM 716 C CA . MET A 1 94 ? 11.888 -10.601 -3.820 1.00 94.00 94 MET A CA 1
ATOM 717 C C . MET A 1 94 ? 11.172 -9.252 -3.901 1.00 94.00 94 MET A C 1
ATOM 719 O O . MET A 1 94 ? 10.294 -9.013 -3.071 1.00 94.00 94 MET A O 1
ATOM 723 N N . ALA A 1 95 ? 11.500 -8.411 -4.885 1.00 94.12 95 ALA A N 1
ATOM 724 C CA . ALA A 1 95 ? 10.838 -7.131 -5.105 1.00 94.12 95 ALA A CA 1
ATOM 725 C C . ALA A 1 95 ? 9.337 -7.332 -5.345 1.00 94.12 95 ALA A C 1
ATOM 727 O O . ALA A 1 95 ? 8.518 -6.858 -4.552 1.00 94.12 95 ALA A O 1
ATOM 728 N N . SER A 1 96 ? 8.992 -8.170 -6.328 1.00 92.19 96 SER A N 1
ATOM 729 C CA . SER A 1 96 ? 7.605 -8.509 -6.671 1.00 92.19 96 SER A CA 1
ATOM 730 C C . SER A 1 96 ? 6.818 -9.088 -5.481 1.00 92.19 96 SER A C 1
ATOM 732 O O . SER A 1 96 ? 5.680 -8.696 -5.205 1.00 92.19 96 SER A O 1
ATOM 734 N N . HIS A 1 97 ? 7.429 -9.986 -4.700 1.00 94.31 97 HIS A N 1
ATOM 735 C CA . HIS A 1 97 ? 6.760 -10.589 -3.541 1.00 94.31 97 HIS A CA 1
ATOM 736 C C . HIS A 1 97 ? 6.599 -9.622 -2.362 1.00 94.31 97 HIS A C 1
ATOM 738 O O . HIS A 1 97 ? 5.594 -9.695 -1.650 1.00 94.31 97 HIS A O 1
ATOM 744 N N . TYR A 1 98 ? 7.563 -8.732 -2.119 1.00 96.50 98 TYR A N 1
ATOM 745 C CA . TYR A 1 98 ? 7.441 -7.721 -1.070 1.00 96.50 98 TYR A CA 1
ATOM 746 C C . TYR A 1 98 ? 6.400 -6.657 -1.408 1.00 96.50 98 TYR A C 1
ATOM 748 O O . TYR A 1 98 ? 5.657 -6.254 -0.509 1.00 96.50 98 TYR A O 1
ATOM 756 N N . GLU A 1 99 ? 6.278 -6.267 -2.675 1.00 94.88 99 GLU A N 1
ATOM 757 C CA . GLU A 1 99 ? 5.207 -5.380 -3.134 1.00 94.88 99 GLU A CA 1
ATOM 758 C C . GLU A 1 99 ? 3.832 -6.039 -2.949 1.00 94.88 99 GLU A C 1
ATOM 760 O O . GLU A 1 99 ? 2.946 -5.480 -2.297 1.00 94.88 99 GLU A O 1
ATOM 765 N N . ALA A 1 100 ? 3.684 -7.294 -3.385 1.00 95.00 100 ALA A N 1
ATOM 766 C CA . ALA A 1 100 ? 2.459 -8.070 -3.191 1.00 95.00 100 ALA A CA 1
ATOM 767 C C . ALA A 1 100 ? 2.092 -8.244 -1.706 1.00 95.00 100 ALA A C 1
ATOM 769 O O . ALA A 1 100 ? 0.917 -8.191 -1.320 1.00 95.00 100 ALA A O 1
ATOM 770 N N . LEU A 1 101 ? 3.098 -8.428 -0.847 1.00 96.56 101 LEU A N 1
ATOM 771 C CA . LEU A 1 101 ? 2.904 -8.507 0.594 1.00 96.56 101 LEU A CA 1
ATOM 772 C C . LEU A 1 101 ? 2.445 -7.160 1.169 1.00 96.56 101 LEU A C 1
ATOM 774 O O . LEU A 1 101 ? 1.474 -7.145 1.927 1.00 96.56 101 LEU A O 1
ATOM 778 N N . CYS A 1 102 ? 3.079 -6.049 0.783 1.00 97.31 102 CYS A N 1
ATOM 779 C CA . CYS A 1 102 ? 2.654 -4.697 1.157 1.00 97.31 102 CYS A CA 1
ATOM 780 C C . CYS A 1 102 ? 1.179 -4.466 0.791 1.00 97.31 102 CYS A C 1
ATOM 782 O O . CYS A 1 102 ? 0.364 -4.141 1.662 1.00 97.31 102 CYS A O 1
ATOM 784 N N . ASP A 1 103 ? 0.818 -4.754 -0.461 1.00 96.25 103 ASP A N 1
ATOM 785 C CA . ASP A 1 103 ? -0.541 -4.634 -0.984 1.00 96.25 103 ASP A CA 1
ATOM 786 C C . ASP A 1 103 ? -1.557 -5.438 -0.178 1.00 96.25 103 ASP A C 1
ATOM 788 O O . ASP A 1 103 ? -2.604 -4.913 0.221 1.00 96.25 103 ASP A O 1
ATOM 792 N N . SER A 1 104 ? -1.234 -6.696 0.124 1.00 96.62 104 SER A N 1
ATOM 793 C CA . SER A 1 104 ? -2.115 -7.558 0.909 1.00 96.62 104 SER A CA 1
ATOM 794 C C . SER A 1 104 ? -2.304 -7.058 2.347 1.00 96.62 104 SER A C 1
ATOM 796 O O . SER A 1 104 ? -3.431 -7.061 2.855 1.00 96.62 104 SER A O 1
ATOM 798 N N . ILE A 1 105 ? -1.239 -6.569 2.997 1.00 96.62 105 ILE A N 1
ATOM 799 C CA . ILE A 1 105 ? -1.294 -6.043 4.367 1.00 96.62 105 ILE A CA 1
ATOM 800 C C . ILE A 1 105 ? -2.145 -4.774 4.407 1.00 96.62 105 ILE A C 1
ATOM 802 O O . ILE A 1 105 ? -3.053 -4.675 5.239 1.00 96.62 105 ILE A O 1
ATOM 806 N N . VAL A 1 106 ? -1.896 -3.817 3.509 1.00 97.31 106 VAL A N 1
ATOM 807 C CA . VAL A 1 106 ? -2.659 -2.562 3.459 1.00 97.31 106 VAL A CA 1
ATOM 808 C C . VAL A 1 106 ? -4.126 -2.838 3.140 1.00 97.31 106 VAL A C 1
ATOM 810 O O . VAL A 1 106 ? -5.005 -2.279 3.801 1.00 97.31 106 VAL A O 1
ATOM 813 N N . ALA A 1 107 ? -4.413 -3.756 2.213 1.00 96.81 107 ALA A N 1
ATOM 814 C CA . ALA A 1 107 ? -5.778 -4.159 1.890 1.00 96.81 107 ALA A CA 1
ATOM 815 C C . ALA A 1 107 ? -6.521 -4.719 3.113 1.00 96.81 107 ALA A C 1
ATOM 817 O O . ALA A 1 107 ? -7.645 -4.298 3.404 1.00 96.81 107 ALA A O 1
ATOM 818 N N . ILE A 1 108 ? -5.887 -5.627 3.862 1.00 95.06 108 ILE A N 1
ATOM 819 C CA . ILE A 1 108 ? -6.467 -6.206 5.080 1.00 95.06 108 ILE A CA 1
ATOM 820 C C . ILE A 1 108 ? -6.678 -5.128 6.140 1.00 95.06 108 ILE A C 1
ATOM 822 O O . ILE A 1 108 ? -7.750 -5.089 6.746 1.00 95.06 108 ILE A O 1
ATOM 826 N N . VAL A 1 109 ? -5.706 -4.240 6.362 1.00 94.94 109 VAL A N 1
ATOM 827 C CA . VAL A 1 109 ? -5.829 -3.150 7.342 1.00 94.94 109 VAL A CA 1
ATOM 828 C C . VAL A 1 109 ? -6.994 -2.229 6.982 1.00 94.94 109 VAL A C 1
ATOM 830 O O . VAL A 1 109 ? -7.849 -1.979 7.832 1.00 94.94 109 VAL A O 1
ATOM 833 N N . LEU A 1 110 ? -7.078 -1.769 5.731 1.00 95.88 110 LEU A N 1
ATOM 834 C CA . LEU A 1 110 ? -8.150 -0.888 5.265 1.00 95.88 110 LEU A CA 1
ATOM 835 C C . LEU A 1 110 ? -9.529 -1.542 5.420 1.00 95.88 110 LEU A C 1
ATOM 837 O O . LEU A 1 110 ? -10.436 -0.924 5.980 1.00 95.88 110 LEU A O 1
ATOM 841 N N . LEU A 1 111 ? -9.680 -2.799 4.992 1.00 94.38 111 LEU A N 1
ATOM 842 C CA . LEU A 1 111 ? -10.940 -3.537 5.121 1.00 94.38 111 LEU A CA 1
ATOM 843 C C . LEU A 1 111 ? -11.308 -3.818 6.584 1.00 94.38 111 LEU A C 1
ATOM 845 O O . LEU A 1 111 ? -12.479 -3.727 6.947 1.00 94.38 111 LEU A O 1
ATOM 849 N N . SER A 1 112 ? -10.324 -4.099 7.439 1.00 92.12 112 SER A N 1
ATOM 850 C CA . SER A 1 112 ? -10.550 -4.334 8.872 1.00 92.12 112 SER A CA 1
ATOM 851 C C . SER A 1 112 ? -10.996 -3.053 9.584 1.00 92.12 112 SER A C 1
ATOM 853 O O . SER A 1 112 ? -11.953 -3.074 10.358 1.00 92.12 112 SER A O 1
ATOM 855 N N . ILE A 1 113 ? -10.373 -1.904 9.289 1.00 91.56 113 ILE A N 1
ATOM 856 C CA . ILE A 1 113 ? -10.806 -0.602 9.829 1.00 91.56 113 ILE A CA 1
ATOM 857 C C . ILE A 1 113 ? -12.191 -0.230 9.276 1.00 91.56 113 ILE A C 1
ATOM 859 O O . ILE A 1 113 ? -13.050 0.243 10.027 1.00 91.56 113 ILE A O 1
ATOM 863 N N . ALA A 1 114 ? -12.454 -0.500 7.993 1.00 91.06 114 ALA A N 1
ATOM 864 C CA . ALA A 1 114 ? -13.772 -0.309 7.392 1.00 91.06 114 ALA A CA 1
ATOM 865 C C . ALA A 1 114 ? -14.851 -1.162 8.075 1.00 91.06 114 ALA A C 1
ATOM 867 O O . ALA A 1 114 ? -15.962 -0.676 8.262 1.00 91.06 114 ALA A O 1
ATOM 868 N N . ALA A 1 115 ? -14.516 -2.376 8.519 1.00 88.81 115 ALA A N 1
ATOM 869 C CA . ALA A 1 115 ? -15.381 -3.251 9.315 1.00 88.81 115 ALA A CA 1
ATOM 870 C C . ALA A 1 115 ? -15.474 -2.871 10.811 1.00 88.81 115 ALA A C 1
ATOM 872 O O . ALA A 1 115 ? -16.214 -3.507 11.565 1.00 88.81 115 ALA A O 1
ATOM 873 N N . GLY A 1 116 ? -14.737 -1.848 11.257 1.00 86.38 116 GLY A N 1
ATOM 874 C CA . GLY A 1 116 ? -14.769 -1.353 12.634 1.00 86.38 116 GLY A CA 1
ATOM 875 C C . GLY A 1 116 ? -13.832 -2.074 13.606 1.00 86.38 116 GLY A C 1
ATOM 876 O O . GLY A 1 116 ? -14.116 -2.074 14.803 1.00 86.38 116 GLY A O 1
ATOM 877 N N . TRP A 1 117 ? -12.737 -2.683 13.129 1.00 85.94 117 TRP A N 1
ATOM 878 C CA . TRP A 1 117 ? -11.733 -3.359 13.973 1.00 85.94 117 TRP A CA 1
ATOM 879 C C . TRP A 1 117 ? -11.199 -2.466 15.098 1.00 85.94 117 TRP A C 1
ATOM 881 O O . TRP A 1 117 ? -11.115 -2.864 16.246 1.00 85.94 117 TRP A O 1
ATOM 891 N N . THR A 1 118 ? -10.909 -1.210 14.796 1.00 83.56 118 THR A N 1
ATOM 892 C CA . THR A 1 118 ? -10.298 -0.254 15.728 1.00 83.56 118 THR A CA 1
ATOM 893 C C . THR A 1 118 ? -11.295 0.436 16.670 1.00 83.56 118 THR A C 1
ATOM 895 O O . THR A 1 118 ? -10.886 1.276 17.483 1.00 83.56 118 THR A O 1
ATOM 898 N N . LEU A 1 119 ? -12.595 0.140 16.550 1.00 79.88 119 LEU A N 1
ATOM 899 C CA . LEU A 1 119 ? -13.669 0.734 17.349 1.00 79.88 119 LEU A CA 1
ATOM 900 C C . LEU A 1 119 ? -14.215 -0.277 18.366 1.00 79.88 119 LEU A C 1
ATOM 902 O O . LEU A 1 119 ? -14.480 -1.429 18.000 1.00 79.88 119 LEU A O 1
ATOM 906 N N . PRO A 1 120 ? -14.476 0.146 19.615 1.00 75.31 120 PRO A N 1
ATOM 907 C CA . PRO A 1 120 ? -15.098 -0.730 20.594 1.00 75.31 120 PRO A CA 1
ATOM 908 C C . PRO A 1 120 ? -16.540 -1.109 20.187 1.00 75.31 120 PRO A C 1
ATOM 910 O O . PRO A 1 120 ? -17.189 -0.479 19.341 1.00 75.31 120 PRO A O 1
ATOM 913 N N . SER A 1 121 ? -17.002 -2.258 20.684 1.00 69.50 121 SER A N 1
ATOM 914 C CA . SER A 1 121 ? -18.250 -2.929 20.273 1.00 69.50 121 SER A CA 1
ATOM 915 C C . SER A 1 121 ? -19.522 -2.155 20.589 1.00 69.50 121 SER A C 1
ATOM 917 O O . SER A 1 121 ? -20.519 -2.327 19.897 1.00 69.50 121 SER A O 1
ATOM 919 N N . ASP A 1 122 ? -19.470 -1.292 21.589 1.00 66.44 122 ASP A N 1
ATOM 920 C CA . ASP A 1 122 ? -20.531 -0.403 22.056 1.00 66.44 122 ASP A CA 1
ATOM 921 C C . ASP A 1 122 ? -20.806 0.776 21.103 1.00 66.44 122 ASP A C 1
ATOM 923 O O . ASP A 1 122 ? -21.941 1.241 20.988 1.00 66.44 122 ASP A O 1
ATOM 927 N N . VAL A 1 123 ? -19.786 1.236 20.375 1.00 68.81 123 VAL A N 1
ATOM 928 C CA . VAL A 1 123 ? -19.871 2.404 19.478 1.00 68.81 123 VAL A CA 1
ATOM 929 C C . VAL A 1 123 ? -20.466 2.051 18.117 1.00 68.81 123 VAL A C 1
ATOM 931 O O . VAL A 1 123 ? -21.055 2.905 17.450 1.00 68.81 123 VAL A O 1
ATOM 934 N N . VAL A 1 124 ? -20.315 0.795 17.693 1.00 71.00 124 VAL A N 1
ATOM 935 C CA . VAL A 1 124 ? -20.828 0.299 16.412 1.00 71.00 124 VAL A CA 1
ATOM 936 C C . VAL A 1 124 ? -22.086 -0.516 16.673 1.00 71.00 124 VAL A C 1
ATOM 938 O O . VAL A 1 124 ? -22.015 -1.671 17.091 1.00 71.00 124 VAL A O 1
ATOM 941 N N . LYS A 1 125 ? -23.251 0.063 16.376 1.00 67.94 125 LYS A N 1
ATOM 942 C CA . LYS A 1 125 ? -24.518 -0.672 16.453 1.00 67.94 125 LYS A CA 1
ATOM 943 C C . LYS A 1 125 ? -24.544 -1.732 15.355 1.00 67.94 125 LYS A C 1
ATOM 945 O O . LYS A 1 125 ? -24.601 -1.394 14.171 1.00 67.94 125 LYS A O 1
ATOM 950 N N . VAL A 1 126 ? -24.479 -3.006 15.741 1.00 60.12 126 VAL A N 1
ATOM 951 C CA . VAL A 1 126 ? -24.570 -4.131 14.802 1.00 60.12 126 VAL A CA 1
ATOM 952 C C . VAL A 1 126 ? -25.991 -4.160 14.227 1.00 60.12 126 VAL A C 1
ATOM 954 O O . VAL A 1 126 ? -26.939 -4.327 14.996 1.00 60.12 126 VAL A O 1
ATOM 957 N N . PRO A 1 127 ? -26.182 -3.986 12.906 1.00 55.50 127 PRO A N 1
ATOM 958 C CA . PRO A 1 127 ? -27.504 -4.115 12.307 1.00 55.50 127 PRO A CA 1
ATOM 959 C C . PRO A 1 127 ? -27.988 -5.563 12.453 1.00 55.50 127 PRO A C 1
ATOM 961 O O . PRO A 1 127 ? -27.293 -6.490 12.044 1.00 55.50 127 PRO A O 1
ATOM 964 N N . SER A 1 128 ? -29.180 -5.761 13.018 1.00 50.50 128 SER A N 1
ATOM 965 C CA . SER A 1 128 ? -29.803 -7.073 13.267 1.00 50.50 128 SER A CA 1
ATOM 966 C C . SER A 1 128 ? -30.474 -7.702 12.034 1.00 50.50 128 SER A C 1
ATOM 968 O O . SER A 1 128 ? -31.188 -8.694 12.157 1.00 50.50 128 SER A O 1
ATOM 970 N N . ILE A 1 129 ? -30.276 -7.131 10.842 1.00 52.44 129 ILE A N 1
ATOM 971 C CA . ILE A 1 129 ? -30.916 -7.586 9.603 1.00 52.44 129 ILE A CA 1
ATOM 972 C C . ILE A 1 129 ? -30.046 -8.652 8.932 1.00 52.44 129 ILE A C 1
ATOM 974 O O . ILE A 1 129 ? -28.824 -8.524 8.893 1.00 52.44 129 ILE A O 1
ATOM 978 N N . GLN A 1 130 ? -30.707 -9.684 8.398 1.00 52.91 130 GLN A N 1
ATOM 979 C CA . GLN A 1 130 ? -30.167 -10.803 7.622 1.00 52.91 130 GLN A CA 1
ATOM 980 C C . GLN A 1 130 ? -28.990 -10.365 6.734 1.00 52.91 130 GLN A C 1
ATOM 982 O O . GLN A 1 130 ? -29.166 -9.705 5.710 1.00 52.91 130 GLN A O 1
ATOM 987 N N . THR A 1 131 ? -27.771 -10.680 7.177 1.00 63.62 131 THR A N 1
ATOM 988 C CA . THR A 1 131 ? -26.551 -10.153 6.569 1.00 63.62 131 T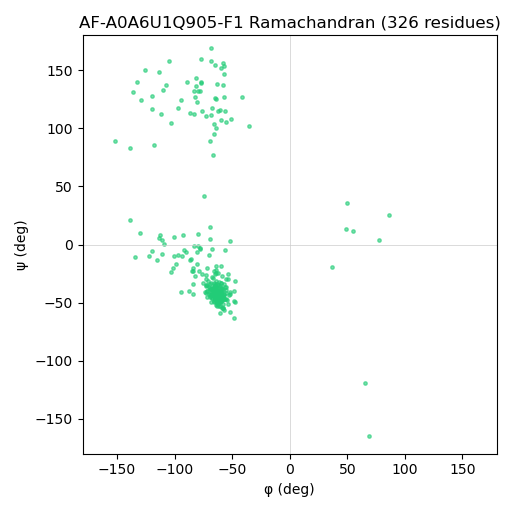HR A CA 1
ATOM 989 C C . THR A 1 131 ? -26.246 -10.905 5.280 1.00 63.62 131 THR A C 1
ATOM 991 O O . THR A 1 131 ? -26.257 -12.136 5.232 1.00 63.62 131 THR A O 1
ATOM 994 N N . SER A 1 132 ? -25.960 -10.166 4.207 1.00 77.94 132 SER A N 1
ATOM 995 C CA . SER A 1 132 ? -25.466 -10.774 2.967 1.00 77.94 132 SER A CA 1
ATOM 996 C C . SER A 1 132 ? -24.165 -11.552 3.230 1.00 77.94 132 SER A C 1
ATOM 998 O O . SER A 1 132 ? -23.431 -11.265 4.181 1.00 77.94 132 SER A O 1
ATOM 1000 N N . PHE A 1 133 ? -23.840 -12.534 2.382 1.00 77.88 133 PHE A N 1
ATOM 1001 C CA . PHE A 1 133 ? -22.594 -13.310 2.495 1.00 77.88 133 PHE A CA 1
ATOM 1002 C C . PHE A 1 133 ? -21.352 -12.406 2.597 1.00 77.88 133 PHE A C 1
ATOM 1004 O O . PHE A 1 133 ? -20.496 -12.608 3.458 1.00 77.88 133 PHE A O 1
ATOM 1011 N N . VAL A 1 134 ? -21.317 -11.354 1.776 1.00 76.62 134 VAL A N 1
ATOM 1012 C CA . VAL A 1 134 ? -20.264 -10.330 1.762 1.00 76.62 134 VAL A CA 1
ATOM 1013 C C . VAL A 1 134 ? -20.183 -9.591 3.100 1.00 76.62 134 VAL A C 1
ATOM 1015 O O . VAL A 1 134 ? -19.100 -9.411 3.653 1.00 76.62 134 VAL A O 1
ATOM 1018 N N . GLN A 1 135 ? -21.328 -9.221 3.671 1.00 79.19 135 GLN A N 1
ATOM 1019 C CA . GLN A 1 135 ? -21.390 -8.546 4.966 1.00 79.19 135 GLN A CA 1
ATOM 1020 C C . GLN A 1 135 ? -20.921 -9.452 6.113 1.00 79.19 135 GLN A C 1
ATOM 1022 O O . GLN A 1 135 ? -20.225 -8.985 7.009 1.00 79.19 135 GLN A O 1
ATOM 1027 N N . SER A 1 136 ? -21.223 -10.753 6.061 1.00 78.62 136 SER A N 1
ATOM 1028 C CA . SER A 1 136 ? -20.692 -11.733 7.021 1.00 78.62 136 SER A CA 1
ATOM 1029 C C . SER A 1 136 ? -19.163 -11.857 6.951 1.00 78.62 136 SER A C 1
ATOM 1031 O O . SER A 1 136 ? -18.510 -12.022 7.981 1.00 78.62 136 SER A O 1
ATOM 1033 N N . MET A 1 137 ? -18.578 -11.787 5.750 1.00 81.81 137 MET A N 1
ATOM 1034 C CA . MET A 1 137 ? -17.120 -11.803 5.582 1.00 81.81 137 MET A CA 1
ATOM 1035 C C . MET A 1 137 ? -16.473 -10.519 6.109 1.00 81.81 137 MET A C 1
ATOM 1037 O O . MET A 1 137 ? -15.510 -10.603 6.870 1.00 81.81 137 MET A O 1
ATOM 1041 N N . LEU A 1 138 ? -17.040 -9.353 5.779 1.00 82.12 138 LEU A N 1
ATOM 1042 C CA . LEU A 1 138 ? -16.579 -8.054 6.280 1.00 82.12 138 LEU A CA 1
ATOM 1043 C C . LEU A 1 138 ? -16.645 -7.966 7.804 1.00 82.12 138 LEU A C 1
ATOM 1045 O O . LEU A 1 138 ? -15.666 -7.587 8.434 1.00 82.12 138 LEU A O 1
ATOM 1049 N N . GLN A 1 139 ? -17.756 -8.381 8.416 1.00 80.38 139 GLN A N 1
ATOM 1050 C CA . GLN A 1 139 ? -17.886 -8.407 9.877 1.00 80.38 139 GLN A CA 1
ATOM 1051 C C . GLN A 1 139 ? -16.838 -9.314 10.536 1.00 80.38 139 GLN A C 1
ATOM 1053 O O . GLN A 1 139 ? -16.350 -9.005 11.621 1.00 80.38 139 GLN A O 1
ATOM 1058 N N . GLY A 1 140 ? -16.440 -10.399 9.866 1.00 79.31 140 GLY A N 1
ATOM 1059 C CA . GLY A 1 140 ? -15.358 -11.264 10.328 1.00 79.31 140 GLY A CA 1
ATOM 1060 C C . GLY A 1 140 ? -13.978 -10.590 10.336 1.00 79.31 140 GLY A C 1
ATOM 1061 O O . GLY A 1 140 ? -13.120 -11.013 11.104 1.00 79.31 140 GLY A O 1
ATOM 1062 N N . LEU A 1 141 ? -13.759 -9.533 9.545 1.00 84.12 141 LEU A N 1
ATOM 1063 C CA . LEU A 1 141 ? -12.515 -8.746 9.548 1.00 84.12 141 LEU A CA 1
ATOM 1064 C C . LEU A 1 141 ? -12.435 -7.736 10.700 1.00 84.12 141 LEU A C 1
ATOM 1066 O O . LEU A 1 141 ? -11.414 -7.075 10.864 1.00 84.12 141 LEU A O 1
ATOM 1070 N N . ARG A 1 142 ? -13.466 -7.643 11.549 1.00 82.94 142 ARG A N 1
ATOM 1071 C CA . ARG A 1 142 ? -13.412 -6.834 12.774 1.00 82.94 142 ARG A CA 1
ATOM 1072 C C . ARG A 1 142 ? -12.367 -7.344 13.774 1.00 82.94 142 ARG A C 1
ATOM 1074 O O . ARG A 1 142 ? -11.974 -6.604 14.656 1.00 82.94 142 ARG A O 1
ATOM 1081 N N . ASN A 1 143 ? -11.909 -8.589 13.651 1.00 81.62 143 ASN A N 1
ATOM 1082 C CA . ASN A 1 143 ? -10.747 -9.096 14.379 1.00 81.62 143 ASN A CA 1
ATOM 1083 C C . ASN A 1 143 ? -9.913 -9.962 13.422 1.00 81.62 143 ASN A C 1
ATOM 1085 O O . ASN A 1 143 ? -10.086 -11.183 13.404 1.00 81.62 143 ASN A O 1
ATOM 1089 N N . PRO A 1 144 ? -9.038 -9.361 12.597 1.00 81.56 144 PRO A N 1
ATOM 1090 C CA . PRO A 1 144 ? -8.359 -10.068 11.517 1.00 81.56 144 PRO A CA 1
ATOM 1091 C C . PRO A 1 144 ? -7.457 -11.188 12.050 1.00 81.56 144 PRO A C 1
ATOM 1093 O O . PRO A 1 144 ? -7.510 -12.311 11.551 1.00 81.56 144 PRO A O 1
ATOM 1096 N N . ALA A 1 145 ? -6.689 -10.938 13.114 1.00 79.31 145 ALA A N 1
ATOM 1097 C CA . ALA A 1 145 ? -5.808 -11.945 13.710 1.00 79.31 145 ALA A CA 1
ATOM 1098 C C . ALA A 1 145 ? -6.597 -13.108 14.335 1.00 79.31 145 ALA A C 1
ATOM 1100 O O . ALA A 1 145 ? -6.260 -14.278 14.142 1.00 79.31 145 ALA A O 1
ATOM 1101 N N . GLY A 1 146 ? -7.676 -12.800 15.060 1.00 76.44 146 GLY A N 1
ATOM 1102 C CA . GLY A 1 146 ? -8.556 -13.805 15.643 1.00 76.44 146 GLY A CA 1
ATOM 1103 C C . GLY A 1 146 ? -9.276 -14.637 14.585 1.00 76.44 146 GLY A C 1
ATOM 1104 O O . GLY A 1 146 ? -9.330 -15.856 14.725 1.00 76.44 146 GLY A O 1
ATOM 1105 N N . ALA A 1 147 ? -9.782 -13.992 13.533 1.00 79.88 147 ALA A N 1
ATOM 1106 C CA . ALA A 1 147 ? -10.522 -14.642 12.461 1.00 79.88 147 ALA A CA 1
ATOM 1107 C C . ALA A 1 147 ? -9.632 -15.553 11.610 1.00 79.88 147 ALA A C 1
ATOM 1109 O O . ALA A 1 147 ? -10.081 -16.634 11.232 1.00 79.88 147 ALA A O 1
ATOM 1110 N N . MET A 1 148 ? -8.384 -15.149 11.341 1.00 81.31 148 MET A N 1
ATOM 1111 C CA . MET A 1 148 ? -7.401 -15.993 10.651 1.00 81.31 148 MET A CA 1
ATOM 1112 C C . MET A 1 148 ? -7.027 -17.221 11.487 1.00 81.31 148 MET A C 1
ATOM 1114 O O . MET A 1 148 ? -7.002 -18.326 10.955 1.00 81.31 148 MET A O 1
ATOM 1118 N N . ALA A 1 149 ? -6.817 -17.060 12.798 1.00 81.50 149 ALA A N 1
ATOM 1119 C CA . ALA A 1 149 ? -6.452 -18.173 13.677 1.00 81.50 149 ALA A CA 1
ATOM 1120 C C . ALA A 1 149 ? -7.553 -19.242 13.805 1.00 81.50 149 ALA A C 1
ATOM 1122 O O . ALA A 1 149 ? -7.245 -20.421 13.951 1.00 81.50 149 ALA A O 1
ATOM 1123 N N . SER A 1 150 ? -8.829 -18.847 13.767 1.00 78.56 150 SER A N 1
ATOM 1124 C CA . SER A 1 150 ? -9.962 -19.779 13.858 1.00 78.56 150 SER A CA 1
ATOM 1125 C C . SER A 1 150 ? -10.603 -20.121 12.511 1.00 78.56 150 SER A C 1
ATOM 1127 O O . SER A 1 150 ? -11.632 -20.795 12.492 1.00 78.56 150 SER A O 1
ATOM 1129 N N . LEU A 1 151 ? -10.019 -19.661 11.396 1.00 79.56 151 LEU A N 1
ATOM 1130 C CA . LEU A 1 151 ? -10.507 -19.882 10.029 1.00 79.56 151 LEU A CA 1
ATOM 1131 C C . LEU A 1 151 ? -12.006 -19.561 9.850 1.00 79.56 151 LEU A C 1
ATOM 1133 O O . LEU A 1 151 ? -12.720 -20.211 9.086 1.00 79.56 151 LEU A O 1
ATOM 1137 N N . HIS A 1 152 ? -12.508 -18.531 10.541 1.00 82.44 152 HIS A N 1
ATOM 1138 C CA . HIS A 1 152 ? -13.855 -18.017 10.284 1.00 82.44 152 HIS A CA 1
ATOM 1139 C C . HIS A 1 152 ? -13.930 -17.336 8.910 1.00 82.44 152 HIS A C 1
ATOM 1141 O O . HIS A 1 152 ? -12.913 -17.015 8.298 1.00 82.44 152 HIS A O 1
ATOM 1147 N N . LYS A 1 153 ? -15.150 -17.024 8.450 1.00 81.38 153 LYS A N 1
ATOM 1148 C CA . LYS A 1 153 ? -15.412 -16.404 7.135 1.00 81.38 153 LYS A CA 1
ATOM 1149 C C . LYS A 1 153 ? -14.527 -15.177 6.835 1.00 81.38 153 LYS A C 1
ATOM 1151 O O . LYS A 1 153 ? -14.050 -15.046 5.715 1.00 81.38 153 LYS A O 1
ATOM 1156 N N . GLY A 1 154 ? -14.274 -14.311 7.823 1.00 82.12 154 GLY A N 1
ATOM 1157 C CA . GLY A 1 154 ? -13.375 -13.156 7.660 1.00 82.12 154 GLY A CA 1
ATOM 1158 C C . GLY A 1 154 ? -11.889 -13.521 7.586 1.00 82.12 154 GLY A C 1
ATOM 1159 O O . GLY A 1 154 ? -11.147 -12.916 6.822 1.00 82.12 154 GLY A O 1
ATOM 1160 N N . GLY A 1 155 ? -11.454 -14.550 8.317 1.00 84.44 155 GLY A N 1
ATOM 1161 C CA . GLY A 1 155 ? -10.083 -15.059 8.242 1.00 84.44 155 GLY A CA 1
ATOM 1162 C C . GLY A 1 155 ? -9.788 -15.716 6.903 1.00 84.44 155 GLY A C 1
ATOM 1163 O O . GLY A 1 155 ? -8.731 -15.480 6.331 1.00 84.44 155 GLY A O 1
ATOM 1164 N N . VAL A 1 156 ? -10.760 -16.466 6.371 1.00 89.06 156 VAL A N 1
ATOM 1165 C CA . VAL A 1 156 ? -10.698 -17.016 5.011 1.00 89.06 156 VAL A CA 1
ATOM 1166 C C . VAL A 1 156 ? -10.540 -15.890 3.993 1.00 89.06 156 VAL A C 1
ATOM 1168 O O . VAL A 1 156 ? -9.649 -15.971 3.159 1.00 89.06 156 VAL A O 1
ATOM 1171 N N . LEU A 1 157 ? -11.324 -14.808 4.098 1.00 90.44 157 LEU A N 1
ATOM 1172 C CA . LEU A 1 157 ? -11.170 -13.646 3.217 1.00 90.44 157 LEU A CA 1
ATOM 1173 C C . LEU A 1 157 ? -9.764 -13.026 3.319 1.00 90.44 157 LEU A C 1
ATOM 1175 O O . LEU A 1 157 ? -9.145 -12.771 2.291 1.00 90.44 157 LEU A O 1
ATOM 1179 N N . GLY A 1 158 ? -9.240 -12.824 4.532 1.00 91.38 158 GLY A N 1
ATOM 1180 C CA . GLY A 1 158 ? -7.882 -12.307 4.737 1.00 91.38 158 GLY A CA 1
ATOM 1181 C C . GLY A 1 158 ? -6.803 -13.196 4.107 1.00 91.38 158 GLY A C 1
ATOM 1182 O O . GLY A 1 158 ? -5.942 -12.701 3.383 1.00 91.38 158 GLY A O 1
ATOM 1183 N N . LEU A 1 159 ? -6.888 -14.514 4.303 1.00 91.94 159 LEU A N 1
ATOM 1184 C CA . LEU A 1 159 ? -5.975 -15.474 3.677 1.00 91.94 159 LEU A CA 1
ATOM 1185 C C . LEU A 1 159 ? -6.108 -15.472 2.152 1.00 91.94 159 LEU A C 1
ATOM 1187 O O . LEU A 1 159 ? -5.096 -15.454 1.460 1.00 91.94 159 LEU A O 1
ATOM 1191 N N . CYS A 1 160 ? -7.333 -15.430 1.621 1.00 93.56 160 CYS A N 1
ATOM 1192 C CA . CYS A 1 160 ? -7.568 -15.304 0.185 1.00 93.56 160 CYS A CA 1
ATOM 1193 C C . CYS A 1 160 ? -6.915 -14.041 -0.381 1.00 93.56 160 CYS A C 1
ATOM 1195 O O . CYS A 1 160 ? -6.341 -14.115 -1.459 1.00 93.56 160 CYS A O 1
ATOM 1197 N N . ILE A 1 161 ? -6.951 -12.912 0.335 1.00 95.50 161 ILE A N 1
ATOM 1198 C CA . ILE A 1 161 ? -6.278 -11.680 -0.096 1.00 95.50 161 ILE A CA 1
ATOM 1199 C C . ILE A 1 161 ? -4.760 -11.877 -0.164 1.00 95.50 161 ILE A C 1
ATOM 1201 O O . ILE A 1 161 ? -4.160 -11.503 -1.168 1.00 95.50 161 ILE A O 1
ATOM 1205 N N . ILE A 1 162 ? -4.144 -12.480 0.857 1.00 95.06 162 ILE A N 1
ATOM 1206 C CA . ILE A 1 162 ? -2.692 -12.732 0.885 1.00 95.06 162 ILE A CA 1
ATOM 1207 C C . ILE A 1 162 ? -2.289 -13.677 -0.249 1.00 95.06 162 ILE A C 1
ATOM 1209 O O . ILE A 1 162 ? -1.402 -13.357 -1.038 1.00 95.06 162 ILE A O 1
ATOM 1213 N N . PHE A 1 163 ? -2.968 -14.821 -0.365 1.00 95.75 163 PHE A N 1
ATOM 1214 C CA . PHE A 1 163 ? -2.655 -15.808 -1.394 1.00 95.75 163 PHE A CA 1
ATOM 1215 C C . PHE A 1 163 ? -2.938 -15.288 -2.801 1.00 95.75 163 PHE A C 1
ATOM 1217 O O . PHE A 1 163 ? -2.148 -15.561 -3.695 1.00 95.75 163 PHE A O 1
ATOM 1224 N N . ALA A 1 164 ? -4.009 -14.518 -3.011 1.00 95.12 164 ALA A N 1
ATOM 1225 C CA . ALA A 1 164 ? -4.293 -13.925 -4.314 1.00 95.12 164 ALA A CA 1
ATOM 1226 C C . ALA A 1 164 ? -3.169 -12.981 -4.754 1.00 95.12 164 ALA A C 1
ATOM 1228 O O . ALA A 1 164 ? -2.685 -13.127 -5.870 1.00 95.12 164 ALA A O 1
ATOM 1229 N N . HIS A 1 165 ? -2.704 -12.073 -3.884 1.00 95.00 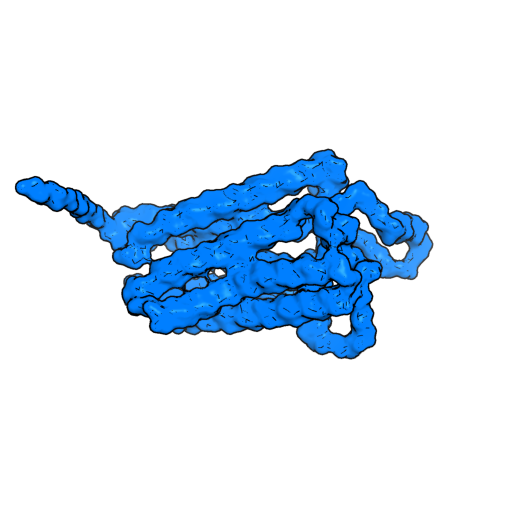165 HIS A N 1
ATOM 1230 C CA . HIS A 1 165 ? -1.583 -11.187 -4.222 1.00 95.00 165 HIS A CA 1
ATOM 1231 C C . HIS A 1 165 ? -0.295 -11.980 -4.486 1.00 95.00 165 HIS A C 1
ATOM 1233 O O . HIS A 1 165 ? 0.357 -11.743 -5.496 1.00 95.00 165 HIS A O 1
ATOM 1239 N N . ALA A 1 166 ? 0.042 -12.961 -3.641 1.00 94.25 166 ALA A N 1
ATOM 1240 C CA . ALA A 1 166 ? 1.250 -13.769 -3.816 1.00 94.25 166 ALA A CA 1
ATOM 1241 C C . ALA A 1 166 ? 1.225 -14.619 -5.102 1.00 94.25 166 ALA A C 1
ATOM 1243 O O . ALA A 1 166 ? 2.215 -14.678 -5.825 1.00 94.25 166 ALA A O 1
ATOM 1244 N N . ILE A 1 167 ? 0.090 -15.256 -5.415 1.00 94.50 167 ILE A N 1
ATOM 1245 C CA . ILE A 1 167 ? -0.077 -16.047 -6.644 1.00 94.50 167 ILE A CA 1
ATOM 1246 C C . ILE A 1 167 ? -0.025 -15.138 -7.870 1.00 94.50 167 ILE A C 1
ATOM 1248 O O . ILE A 1 167 ? 0.609 -15.503 -8.853 1.00 94.50 167 ILE A O 1
ATOM 1252 N N . LEU A 1 168 ? -0.672 -13.968 -7.828 1.00 91.38 168 LEU A N 1
ATOM 1253 C CA . LEU A 1 168 ? -0.648 -13.019 -8.941 1.00 91.38 168 LEU A CA 1
ATOM 1254 C C . LEU A 1 168 ? 0.752 -12.454 -9.176 1.00 91.38 168 LEU A C 1
ATOM 1256 O O . LEU A 1 168 ? 1.140 -12.333 -10.331 1.00 91.38 168 LEU A O 1
ATOM 1260 N N . ALA A 1 169 ? 1.518 -12.187 -8.117 1.00 90.56 169 ALA A N 1
ATOM 1261 C CA . ALA A 1 169 ? 2.921 -11.799 -8.226 1.00 90.56 169 ALA A CA 1
ATOM 1262 C C . ALA A 1 169 ? 3.744 -12.905 -8.895 1.00 90.56 169 ALA A C 1
ATOM 1264 O O . ALA A 1 169 ? 4.365 -12.679 -9.928 1.00 90.56 169 ALA A O 1
ATOM 1265 N N . GLN A 1 170 ? 3.656 -14.140 -8.390 1.00 91.75 170 GLN A N 1
ATOM 1266 C CA . GLN A 1 170 ? 4.381 -15.272 -8.968 1.00 91.75 170 GLN A CA 1
ATOM 1267 C C . GLN A 1 170 ? 3.953 -15.583 -10.412 1.00 91.75 170 GLN A C 1
ATOM 1269 O O . GLN A 1 170 ? 4.782 -16.002 -11.217 1.00 91.75 170 GLN A O 1
ATOM 1274 N N . TRP A 1 171 ? 2.673 -15.401 -10.747 1.00 89.44 171 TRP A N 1
ATOM 1275 C CA . TRP A 1 171 ? 2.159 -15.598 -12.102 1.00 89.44 171 TRP A CA 1
ATOM 1276 C C . TRP A 1 171 ? 2.538 -14.451 -13.042 1.00 89.44 171 TRP A C 1
ATOM 1278 O O . TRP A 1 171 ? 2.780 -14.700 -14.216 1.00 89.44 171 TRP A O 1
ATOM 1288 N N . GLY A 1 172 ? 2.640 -13.216 -12.544 1.00 85.31 172 GLY A N 1
ATOM 1289 C CA . GLY A 1 172 ? 3.192 -12.082 -13.291 1.00 85.31 172 GLY A CA 1
ATOM 1290 C C . GLY A 1 172 ? 4.588 -12.399 -13.815 1.00 85.31 172 GLY A C 1
ATOM 1291 O O . GLY A 1 172 ? 4.820 -12.327 -15.016 1.00 85.31 172 GLY A O 1
ATOM 1292 N N . ARG A 1 173 ? 5.441 -12.942 -12.940 1.00 84.94 173 ARG A N 1
ATOM 1293 C CA . ARG A 1 173 ? 6.828 -13.312 -13.260 1.00 84.94 173 ARG A CA 1
ATOM 1294 C C . ARG A 1 173 ? 7.002 -14.346 -14.368 1.00 84.94 173 ARG A C 1
ATOM 1296 O O . ARG A 1 173 ? 8.096 -14.502 -14.893 1.00 84.94 173 ARG A O 1
ATOM 1303 N N . THR A 1 174 ? 5.965 -15.116 -14.709 1.00 83.19 174 THR A N 1
ATOM 1304 C CA . THR A 1 174 ? 6.063 -16.072 -15.828 1.00 83.19 174 THR A CA 1
ATOM 1305 C C . THR A 1 174 ? 5.945 -15.402 -17.198 1.00 83.19 174 THR A C 1
ATOM 1307 O O . THR A 1 174 ? 6.036 -16.104 -18.199 1.00 83.19 174 THR A O 1
ATOM 1310 N N . TYR A 1 175 ? 5.703 -14.088 -17.236 1.00 72.81 175 TYR A N 1
ATOM 1311 C CA . TYR A 1 175 ? 5.604 -13.279 -18.452 1.00 72.81 175 TYR A CA 1
ATOM 1312 C C . TYR A 1 175 ? 6.745 -12.247 -18.589 1.00 72.81 175 TYR A C 1
ATOM 1314 O O . TYR A 1 175 ? 6.719 -11.483 -19.546 1.00 72.81 175 TYR A O 1
ATOM 1322 N N . ASP A 1 176 ? 7.745 -12.247 -17.693 1.00 61.91 176 ASP A N 1
ATOM 1323 C CA . ASP A 1 176 ? 8.920 -11.344 -17.706 1.00 61.91 176 ASP A CA 1
ATOM 1324 C C . ASP A 1 176 ? 9.959 -11.702 -18.802 1.00 61.91 176 ASP A C 1
ATOM 1326 O O . ASP A 1 176 ? 11.164 -11.700 -18.555 1.00 61.91 176 ASP A O 1
ATOM 1330 N N . ASP A 1 177 ? 9.531 -12.053 -20.020 1.00 47.34 177 ASP A N 1
ATOM 1331 C CA . ASP A 1 177 ? 10.463 -12.239 -21.143 1.00 47.34 177 ASP A CA 1
ATOM 1332 C C . ASP A 1 177 ? 10.802 -10.874 -21.795 1.00 47.34 177 ASP A C 1
ATOM 1334 O O . ASP A 1 177 ? 9.911 -10.131 -22.214 1.00 47.34 177 ASP A O 1
ATOM 1338 N N . GLU A 1 178 ? 12.110 -10.584 -21.914 1.00 45.38 178 GLU A N 1
ATOM 1339 C CA . GLU A 1 178 ? 12.810 -9.310 -22.244 1.00 45.38 178 GLU A CA 1
ATOM 1340 C C . GLU A 1 178 ? 12.379 -8.542 -23.523 1.00 45.38 178 GLU A C 1
ATOM 1342 O O . GLU A 1 178 ? 12.972 -7.517 -23.859 1.00 45.38 178 GLU A O 1
ATOM 1347 N N . PHE A 1 179 ? 11.362 -8.995 -24.259 1.00 41.16 179 PHE A N 1
ATOM 1348 C CA . PHE A 1 179 ? 10.859 -8.325 -25.469 1.00 41.16 179 PHE A CA 1
ATOM 1349 C C . PHE A 1 179 ? 9.369 -7.944 -25.416 1.00 41.16 179 PHE A C 1
ATOM 1351 O O . PHE A 1 179 ? 8.927 -7.174 -26.271 1.00 41.16 179 PHE A O 1
ATOM 1358 N N . ASP A 1 180 ? 8.621 -8.411 -24.408 1.00 40.41 180 ASP A N 1
ATOM 1359 C CA . ASP A 1 180 ? 7.187 -8.121 -24.220 1.00 40.41 180 ASP A CA 1
ATOM 1360 C C . ASP A 1 180 ? 6.894 -7.253 -22.969 1.00 40.41 180 ASP A C 1
ATOM 1362 O O . ASP A 1 180 ? 5.732 -6.974 -22.669 1.00 40.41 180 ASP A O 1
ATOM 1366 N N . THR A 1 181 ? 7.931 -6.717 -22.306 1.00 44.69 181 THR A N 1
ATOM 1367 C CA . THR A 1 181 ? 7.898 -5.829 -21.112 1.00 44.69 181 THR A CA 1
ATOM 1368 C C . THR A 1 181 ? 7.074 -4.536 -21.282 1.00 44.69 181 THR A C 1
ATOM 1370 O O . THR A 1 181 ? 6.800 -3.804 -20.335 1.00 44.69 181 THR A O 1
ATOM 1373 N N . TYR A 1 182 ? 6.549 -4.256 -22.477 1.00 44.31 182 TYR A N 1
ATOM 1374 C CA . TYR A 1 182 ? 5.608 -3.152 -22.702 1.00 44.31 182 TYR A CA 1
ATOM 1375 C C . TYR A 1 182 ? 4.216 -3.371 -22.062 1.00 44.31 182 TYR A C 1
ATOM 1377 O O . TYR A 1 182 ? 3.310 -2.553 -22.266 1.00 44.31 182 TYR A O 1
ATOM 1385 N N . HIS A 1 183 ? 4.021 -4.457 -21.302 1.00 53.53 183 HIS A N 1
ATOM 1386 C CA . HIS A 1 183 ? 2.708 -5.008 -20.971 1.00 53.53 183 HIS A CA 1
ATOM 1387 C C . HIS A 1 183 ? 2.510 -5.501 -19.521 1.00 53.53 183 HIS A C 1
ATOM 1389 O O . HIS A 1 183 ? 1.549 -6.244 -19.294 1.00 53.53 183 HIS A O 1
ATOM 1395 N N . ASP A 1 184 ? 3.292 -5.066 -18.526 1.00 55.66 184 ASP A N 1
ATOM 1396 C CA . ASP A 1 184 ? 3.223 -5.590 -17.136 1.00 55.66 184 ASP A CA 1
ATOM 1397 C C . ASP A 1 184 ? 1.802 -5.698 -16.550 1.00 55.66 184 ASP A C 1
ATOM 1399 O O . ASP A 1 184 ? 1.484 -6.609 -15.782 1.00 55.66 184 ASP A O 1
ATOM 1403 N N . LEU A 1 185 ? 0.893 -4.804 -16.959 1.00 59.03 185 LEU A N 1
ATOM 1404 C CA . LEU A 1 185 ? -0.519 -4.826 -16.555 1.00 59.03 185 LEU A CA 1
ATOM 1405 C C . LEU A 1 185 ? -1.505 -5.175 -17.680 1.00 59.03 185 LEU A C 1
ATOM 1407 O O . LEU A 1 185 ? -2.696 -5.379 -17.426 1.00 59.03 185 LEU A O 1
ATOM 1411 N N . GLU A 1 186 ? -1.038 -5.267 -18.923 1.00 65.88 186 GLU A N 1
ATOM 1412 C CA . GLU A 1 186 ? -1.852 -5.658 -20.077 1.00 65.88 186 GLU A CA 1
ATOM 1413 C C . GLU A 1 186 ? -1.929 -7.185 -20.244 1.00 65.88 186 GLU A C 1
ATOM 1415 O O . GLU A 1 186 ? -2.808 -7.671 -20.966 1.00 65.88 186 GLU A O 1
ATOM 1420 N N . HIS A 1 187 ? -1.091 -7.941 -19.532 1.00 77.19 187 HIS A N 1
ATOM 1421 C CA . HIS A 1 187 ? -1.126 -9.400 -19.461 1.00 77.19 187 HIS A CA 1
ATOM 1422 C C . HIS A 1 187 ? -2.236 -9.944 -18.543 1.00 77.19 187 HIS A C 1
ATOM 1424 O O . HIS A 1 187 ? -2.749 -9.229 -17.674 1.00 77.19 187 HIS A O 1
ATOM 1430 N N . PRO A 1 188 ? -2.638 -11.224 -18.707 1.00 84.69 188 PRO A N 1
ATOM 1431 C CA . PRO A 1 188 ? -3.659 -11.848 -17.868 1.00 84.69 188 PRO A CA 1
ATOM 1432 C C . PRO A 1 188 ? -3.474 -11.653 -16.349 1.00 84.69 188 PRO A C 1
ATOM 1434 O O . PRO A 1 188 ? -4.450 -11.227 -15.724 1.00 84.69 188 PRO A O 1
ATOM 1437 N N . PRO A 1 189 ? -2.290 -11.881 -15.735 1.00 85.62 189 PRO A N 1
ATOM 1438 C CA . PRO A 1 189 ? -2.106 -11.662 -14.295 1.00 85.62 189 PRO A CA 1
ATOM 1439 C C . PRO A 1 189 ? -2.364 -10.206 -13.886 1.00 85.62 189 PRO A C 1
ATOM 1441 O O . PRO A 1 189 ? -3.109 -9.964 -12.934 1.00 85.62 189 PRO A O 1
ATOM 1444 N N . GLY A 1 190 ? -1.856 -9.236 -14.650 1.00 85.12 190 GLY A N 1
ATOM 1445 C CA . GLY A 1 190 ? -2.088 -7.810 -14.414 1.00 85.12 190 GLY A CA 1
ATOM 1446 C C . GLY A 1 190 ? -3.564 -7.411 -14.509 1.00 85.12 190 GLY A C 1
ATOM 1447 O O . GLY A 1 190 ? -4.093 -6.724 -13.631 1.00 85.12 190 GLY A O 1
ATOM 1448 N N . ARG A 1 191 ? -4.294 -7.923 -15.510 1.00 87.19 191 ARG A N 1
ATOM 1449 C CA . ARG A 1 191 ? -5.746 -7.688 -15.645 1.00 87.19 191 ARG A CA 1
ATOM 1450 C C . ARG A 1 191 ? -6.548 -8.288 -14.498 1.00 87.19 191 ARG A C 1
ATOM 1452 O O . ARG A 1 191 ? -7.472 -7.646 -13.995 1.00 87.19 191 ARG A O 1
ATOM 1459 N N . VAL A 1 192 ? -6.200 -9.501 -14.071 1.00 91.81 192 VAL A N 1
ATOM 1460 C CA . VAL A 1 192 ? -6.845 -10.145 -12.919 1.00 91.81 192 VAL A CA 1
ATOM 1461 C C . VAL A 1 192 ? -6.559 -9.355 -11.642 1.00 91.81 192 VAL A C 1
ATOM 1463 O O . VAL A 1 192 ? -7.491 -9.116 -10.873 1.00 91.81 192 VAL A O 1
ATOM 1466 N N . LEU A 1 193 ? -5.329 -8.865 -11.450 1.00 90.81 193 LEU A N 1
ATOM 1467 C CA . LEU A 1 193 ? -4.972 -7.993 -10.329 1.00 90.81 193 LEU A CA 1
ATOM 1468 C C . LEU A 1 193 ? -5.787 -6.690 -10.334 1.00 90.81 193 LEU A C 1
ATOM 1470 O O . LEU A 1 193 ? -6.307 -6.294 -9.290 1.00 90.81 193 LEU A O 1
ATOM 1474 N N . MET A 1 194 ? -5.970 -6.050 -11.493 1.00 91.25 194 MET A N 1
ATOM 1475 C CA . MET A 1 194 ? -6.799 -4.842 -11.611 1.00 91.25 194 MET A CA 1
ATOM 1476 C C . MET A 1 194 ? -8.260 -5.103 -11.224 1.00 91.25 194 MET A C 1
ATOM 1478 O O . MET A 1 194 ? -8.827 -4.355 -10.425 1.00 91.25 194 MET A O 1
ATOM 1482 N N . ILE A 1 195 ? -8.867 -6.178 -11.736 1.00 94.06 195 ILE A N 1
ATOM 1483 C CA . ILE A 1 195 ? -10.245 -6.562 -11.382 1.00 94.06 195 ILE A CA 1
ATOM 1484 C C . ILE A 1 195 ? -10.346 -6.856 -9.884 1.00 94.06 195 ILE A C 1
ATOM 1486 O O . ILE A 1 195 ? -11.277 -6.398 -9.218 1.00 94.06 195 ILE A O 1
ATOM 1490 N N . PHE A 1 196 ? -9.373 -7.585 -9.341 1.00 94.81 196 PHE A N 1
ATOM 1491 C CA . PHE A 1 196 ? -9.322 -7.912 -7.926 1.00 94.81 196 PHE A CA 1
ATOM 1492 C C . PHE A 1 196 ? -9.255 -6.650 -7.056 1.00 94.81 196 PHE A C 1
ATOM 1494 O O . PHE A 1 196 ? -10.046 -6.500 -6.123 1.00 94.81 196 PHE A O 1
ATOM 1501 N N . ARG A 1 197 ? -8.402 -5.683 -7.412 1.00 95.06 197 ARG A N 1
ATOM 1502 C CA . ARG A 1 197 ? -8.324 -4.377 -6.743 1.00 95.06 197 ARG A CA 1
ATOM 1503 C C . ARG A 1 197 ? -9.633 -3.583 -6.837 1.00 95.06 197 ARG A C 1
ATOM 1505 O O . ARG A 1 197 ? -10.052 -2.991 -5.841 1.00 95.06 197 ARG A O 1
ATOM 1512 N N . ILE A 1 198 ? -10.326 -3.607 -7.980 1.00 96.38 198 ILE A N 1
ATOM 1513 C CA . ILE A 1 198 ? -11.664 -3.001 -8.129 1.00 96.38 198 ILE A CA 1
ATOM 1514 C C . ILE A 1 198 ? -12.655 -3.640 -7.149 1.00 96.38 198 ILE A C 1
ATOM 1516 O O . ILE A 1 198 ? -13.342 -2.926 -6.415 1.00 96.38 198 ILE A O 1
ATOM 1520 N N . MET A 1 199 ? -12.692 -4.973 -7.073 1.00 95.69 199 MET A N 1
ATOM 1521 C CA . MET A 1 199 ? -13.571 -5.693 -6.146 1.00 95.69 199 MET A CA 1
ATOM 1522 C C . MET A 1 199 ? -13.275 -5.351 -4.680 1.00 95.69 199 MET A C 1
ATOM 1524 O O . MET A 1 199 ? -14.209 -5.079 -3.923 1.00 95.69 199 MET A O 1
ATOM 1528 N N . LEU A 1 200 ? -11.999 -5.305 -4.279 1.00 95.81 200 LEU A N 1
ATOM 1529 C CA . LEU A 1 200 ? -11.608 -4.911 -2.920 1.00 95.81 200 LEU A CA 1
ATOM 1530 C C . LEU A 1 200 ? -11.958 -3.446 -2.617 1.00 95.81 200 LEU A C 1
ATOM 1532 O O . LEU A 1 200 ? -12.406 -3.141 -1.512 1.00 95.81 200 LEU A O 1
ATOM 1536 N N . GLY A 1 201 ? -11.829 -2.548 -3.596 1.00 96.50 201 GLY A N 1
ATOM 1537 C CA . GLY A 1 201 ? -12.253 -1.153 -3.463 1.00 96.50 201 GLY A CA 1
ATOM 1538 C C . GLY A 1 201 ? -13.761 -1.006 -3.263 1.00 96.50 201 GLY A C 1
ATOM 1539 O O . GLY A 1 201 ? -14.195 -0.284 -2.367 1.00 96.50 201 GLY A O 1
ATOM 1540 N N . ILE A 1 202 ? -14.574 -1.742 -4.027 1.00 95.00 202 ILE A N 1
ATOM 1541 C CA . ILE A 1 202 ? -16.031 -1.787 -3.820 1.00 95.00 202 ILE A CA 1
ATOM 1542 C C . ILE A 1 202 ? -16.347 -2.331 -2.423 1.00 95.00 202 ILE A C 1
ATOM 1544 O O . ILE A 1 202 ? -17.165 -1.756 -1.702 1.00 95.00 202 ILE A O 1
ATOM 1548 N N . LEU A 1 203 ? -15.671 -3.407 -2.014 1.00 93.75 203 LEU A N 1
ATOM 1549 C CA . LEU A 1 203 ? -15.849 -4.015 -0.700 1.00 93.75 203 LEU A CA 1
ATOM 1550 C C . LEU A 1 203 ? -15.537 -3.025 0.434 1.00 93.75 203 LEU A C 1
ATOM 1552 O O . LEU A 1 203 ? -16.292 -2.936 1.405 1.00 93.75 203 LEU A O 1
ATOM 1556 N N . LEU A 1 204 ? -14.471 -2.238 0.282 1.00 95.25 204 LEU A N 1
ATOM 1557 C CA . LEU A 1 204 ? -14.113 -1.163 1.200 1.00 95.25 204 LEU A CA 1
ATOM 1558 C C . LEU A 1 204 ? -15.208 -0.094 1.274 1.00 95.25 204 LEU A C 1
ATOM 1560 O O . LEU A 1 204 ? -15.601 0.299 2.373 1.00 95.25 204 LEU A O 1
ATOM 1564 N N . LEU A 1 205 ? -15.710 0.388 0.136 1.00 95.00 205 LEU A N 1
ATOM 1565 C CA . LEU A 1 205 ? -16.756 1.414 0.103 1.00 95.00 205 LEU A CA 1
ATOM 1566 C C . LEU A 1 205 ? -18.047 0.925 0.770 1.00 95.00 205 LEU A C 1
ATOM 1568 O O . LEU A 1 205 ? -18.656 1.653 1.552 1.00 95.00 205 LEU A O 1
ATOM 1572 N N . VAL A 1 206 ? -18.424 -0.333 0.535 1.00 92.06 206 VAL A N 1
ATOM 1573 C CA . VAL A 1 206 ? -19.568 -0.961 1.207 1.00 92.06 206 VAL A CA 1
ATOM 1574 C C . VAL A 1 206 ? -19.327 -1.061 2.715 1.00 92.06 206 VAL A C 1
ATOM 1576 O O . VAL A 1 206 ? -20.184 -0.640 3.492 1.00 92.06 206 VAL A O 1
ATOM 1579 N N . GLY A 1 207 ? -18.166 -1.565 3.145 1.00 89.94 207 GLY A N 1
ATOM 1580 C CA . GLY A 1 207 ? -17.831 -1.698 4.566 1.00 89.94 207 GLY A CA 1
ATOM 1581 C C . GLY A 1 207 ? -17.791 -0.351 5.291 1.00 89.94 207 GLY A C 1
ATOM 1582 O O . GLY A 1 207 ? -18.404 -0.189 6.345 1.00 89.94 207 GLY A O 1
ATOM 1583 N N . THR A 1 208 ? -17.146 0.650 4.692 1.00 91.44 208 THR A N 1
ATOM 1584 C CA . THR A 1 208 ? -17.080 2.009 5.248 1.00 91.44 208 THR A CA 1
ATOM 1585 C C . THR A 1 208 ? -18.454 2.663 5.318 1.00 91.44 208 THR A C 1
ATOM 1587 O O . THR A 1 208 ? -18.775 3.246 6.350 1.00 91.44 208 THR A O 1
ATOM 1590 N N . ALA A 1 209 ? -19.296 2.541 4.286 1.00 91.31 209 ALA A N 1
ATOM 1591 C CA . ALA A 1 209 ? -20.653 3.085 4.298 1.00 91.31 209 ALA A CA 1
ATOM 1592 C C . ALA A 1 209 ? -21.528 2.436 5.382 1.00 91.31 209 ALA A C 1
ATOM 1594 O O . ALA A 1 209 ? -22.235 3.143 6.104 1.00 91.31 209 ALA A O 1
ATOM 1595 N N . GLN A 1 210 ? -21.445 1.110 5.536 1.00 88.44 210 GLN A N 1
ATOM 1596 C CA . GLN A 1 210 ? -22.179 0.373 6.568 1.00 88.44 210 GLN A CA 1
ATOM 1597 C C . GLN A 1 210 ? -21.756 0.804 7.972 1.00 88.44 210 GLN A C 1
ATOM 1599 O O . GLN A 1 210 ? -22.600 1.187 8.782 1.00 88.44 210 GLN A O 1
ATOM 1604 N N . THR A 1 211 ? -20.453 0.806 8.256 1.00 87.50 211 THR A N 1
ATOM 1605 C CA . THR A 1 211 ? -19.959 1.184 9.585 1.00 87.50 211 THR A CA 1
ATOM 1606 C C . THR A 1 211 ? -20.223 2.659 9.874 1.00 87.50 211 THR A C 1
ATOM 1608 O O . THR A 1 211 ? -20.664 3.000 10.968 1.00 87.50 211 THR A O 1
ATOM 1611 N N . LYS A 1 212 ? -20.083 3.536 8.872 1.00 89.38 212 LYS A N 1
ATOM 1612 C CA . LYS A 1 212 ? -20.434 4.958 8.980 1.00 89.38 212 LYS A CA 1
ATOM 1613 C C . LYS A 1 212 ? -21.907 5.169 9.345 1.00 89.38 212 LYS A C 1
ATOM 1615 O O . LYS A 1 212 ? -22.191 6.045 10.158 1.00 89.38 212 LYS A O 1
ATOM 1620 N N . ALA A 1 213 ? -22.826 4.391 8.770 1.00 88.00 213 ALA A N 1
ATOM 1621 C CA . ALA A 1 213 ? -24.255 4.472 9.086 1.00 88.00 213 ALA A CA 1
ATOM 1622 C C . ALA A 1 213 ? -24.576 4.003 10.519 1.00 88.00 213 ALA A C 1
ATOM 1624 O O . ALA A 1 213 ? -25.529 4.486 11.127 1.00 88.00 213 ALA A O 1
ATOM 1625 N N . SER A 1 214 ? -23.760 3.101 11.070 1.00 85.19 214 SER A N 1
ATOM 1626 C CA . SER A 1 214 ? -23.904 2.551 12.424 1.00 85.19 214 SER A CA 1
ATOM 1627 C C . SER A 1 214 ? -23.171 3.336 13.522 1.00 85.19 214 SER A C 1
ATOM 1629 O O . SER A 1 214 ? -23.325 3.003 14.700 1.00 85.19 214 SER A O 1
ATOM 1631 N N . CYS A 1 215 ? -22.378 4.351 13.166 1.00 84.19 215 CYS A N 1
ATOM 1632 C CA . CYS A 1 215 ? -21.537 5.118 14.087 1.00 84.19 215 CYS A CA 1
ATOM 1633 C C . CYS A 1 215 ? -22.098 6.519 14.402 1.00 84.19 215 CYS A C 1
ATOM 1635 O O . CYS A 1 215 ? -22.857 7.089 13.614 1.00 84.19 215 CYS A O 1
ATOM 1637 N N . PRO A 1 216 ? -21.696 7.129 15.537 1.00 84.94 216 PRO A N 1
ATOM 1638 C CA . PRO A 1 216 ? -22.070 8.502 15.865 1.00 84.94 216 PRO A CA 1
ATOM 1639 C C . PRO A 1 216 ? -21.579 9.514 14.805 1.00 84.94 216 PRO A C 1
ATOM 1641 O O . PRO A 1 216 ? -20.525 9.301 14.194 1.00 84.94 216 PRO A O 1
ATOM 1644 N N . PRO A 1 217 ? -22.279 10.657 14.620 1.00 85.12 217 PRO A N 1
ATOM 1645 C CA . PRO A 1 217 ? -21.944 11.665 13.604 1.00 85.12 217 PRO A CA 1
ATOM 1646 C C . PRO A 1 217 ? -20.497 12.169 13.660 1.00 85.12 217 PRO A C 1
ATOM 1648 O O . PRO A 1 217 ? -19.904 12.493 12.634 1.00 85.12 217 PRO A O 1
ATOM 1651 N N . SER A 1 218 ? -19.898 12.178 14.851 1.00 84.00 218 SER A N 1
ATOM 1652 C CA . SER A 1 218 ? -18.518 12.606 15.083 1.00 84.00 218 SER A CA 1
ATOM 1653 C C . SER A 1 218 ? -17.462 11.726 14.391 1.00 84.00 218 SER A C 1
ATOM 1655 O O . SER A 1 218 ? -16.356 12.197 14.133 1.00 84.00 218 SER A O 1
ATOM 1657 N N . LEU A 1 219 ? -17.792 10.474 14.050 1.00 84.19 219 LEU A N 1
ATOM 1658 C CA . LEU A 1 219 ? -16.898 9.535 13.356 1.00 84.19 219 LEU A CA 1
ATOM 1659 C C . LEU A 1 219 ? -17.071 9.543 11.834 1.00 84.19 219 LEU A C 1
ATOM 1661 O O . LEU A 1 219 ? -16.250 8.979 11.114 1.00 84.19 219 LEU A O 1
ATOM 1665 N N . GLN A 1 220 ? -18.107 10.200 11.313 1.00 86.88 220 GLN A N 1
ATOM 1666 C CA . GLN A 1 220 ? -18.395 10.175 9.879 1.00 86.88 220 GLN A CA 1
ATOM 1667 C C . GLN A 1 220 ? -17.301 10.844 9.043 1.00 86.88 220 GLN A C 1
ATOM 1669 O O . GLN A 1 220 ? -16.990 10.363 7.954 1.00 86.88 220 GLN A O 1
ATOM 1674 N N . GLY A 1 221 ? -16.685 11.914 9.559 1.00 86.88 221 GLY A N 1
ATOM 1675 C CA . GLY A 1 221 ? -15.557 12.580 8.900 1.00 86.88 221 GLY A CA 1
ATOM 1676 C C . GLY A 1 221 ? -14.349 11.656 8.734 1.00 86.88 221 GLY A C 1
ATOM 1677 O O . GLY A 1 221 ? -13.745 11.624 7.665 1.00 86.88 221 GLY A O 1
ATOM 1678 N N . PHE A 1 222 ? -14.062 10.835 9.748 1.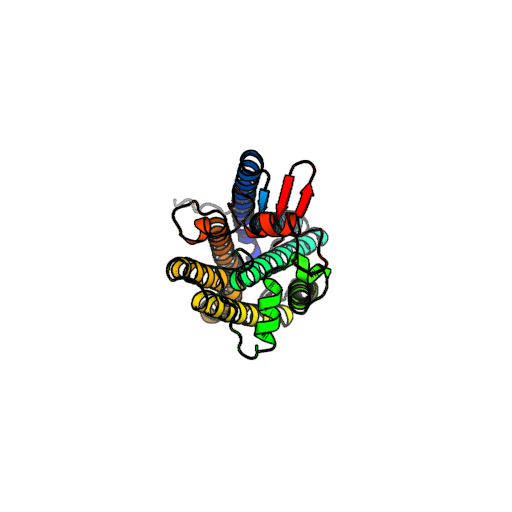00 89.75 222 PHE A N 1
ATOM 1679 C CA . PHE A 1 222 ? -13.014 9.818 9.677 1.00 89.75 222 PHE A CA 1
ATOM 1680 C C . PHE A 1 222 ? -13.317 8.771 8.599 1.00 89.75 222 PHE A C 1
ATOM 1682 O O . PHE A 1 222 ? -12.462 8.489 7.768 1.00 89.75 222 PHE A O 1
ATOM 1689 N N . TYR A 1 223 ? -14.544 8.240 8.551 1.00 90.88 223 TYR A N 1
ATOM 1690 C CA . TYR A 1 223 ? -14.915 7.245 7.538 1.00 90.88 223 TYR A CA 1
ATOM 1691 C C . TYR A 1 223 ? -14.932 7.809 6.112 1.00 90.88 223 TYR A C 1
ATOM 1693 O O . TYR A 1 223 ? -14.630 7.078 5.174 1.00 90.88 223 TYR A O 1
ATOM 1701 N N . ASN A 1 224 ? -15.211 9.105 5.936 1.00 92.44 224 ASN A N 1
ATOM 1702 C CA . ASN A 1 224 ? -15.039 9.766 4.640 1.00 92.44 224 ASN A CA 1
ATOM 1703 C C . ASN A 1 224 ? -13.561 9.810 4.230 1.00 92.44 224 ASN A C 1
ATOM 1705 O O . ASN A 1 224 ? -13.235 9.486 3.092 1.00 92.44 224 ASN A O 1
ATOM 1709 N N . GLN A 1 225 ? -12.663 10.174 5.152 1.00 93.25 225 GLN A N 1
ATOM 1710 C CA . GLN A 1 225 ? -11.222 10.160 4.887 1.00 93.25 225 GLN A CA 1
ATOM 1711 C C . GLN A 1 225 ? -10.725 8.743 4.596 1.00 93.25 225 GLN A C 1
ATOM 1713 O O . GLN A 1 225 ? -9.999 8.547 3.628 1.00 93.25 225 GLN A O 1
ATOM 1718 N N . LEU A 1 226 ? -11.168 7.747 5.365 1.00 94.12 226 LEU A N 1
ATOM 1719 C CA . LEU A 1 226 ? -10.833 6.342 5.139 1.00 94.12 226 LEU A CA 1
ATOM 1720 C C . LEU A 1 226 ? -11.299 5.857 3.760 1.00 94.12 226 LEU A C 1
ATOM 1722 O O . LEU A 1 226 ? -10.549 5.164 3.077 1.00 94.12 226 LEU A O 1
ATOM 1726 N N . ALA A 1 227 ? -12.507 6.242 3.335 1.00 95.75 227 ALA A N 1
ATOM 1727 C CA . ALA A 1 227 ? -13.015 5.920 2.006 1.00 95.75 227 ALA A CA 1
ATOM 1728 C C . ALA A 1 227 ? -12.156 6.556 0.903 1.00 95.75 227 ALA A C 1
ATOM 1730 O O . ALA A 1 227 ? -11.833 5.876 -0.067 1.00 95.75 227 ALA A O 1
ATOM 1731 N N . ILE A 1 228 ? -11.730 7.817 1.063 1.00 95.81 228 ILE A N 1
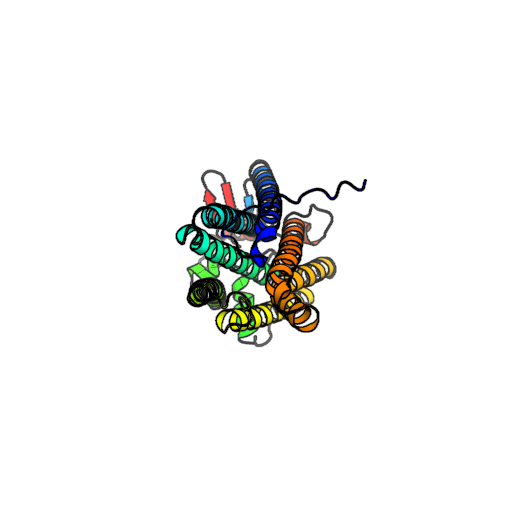ATOM 1732 C CA . ILE A 1 228 ? -10.827 8.489 0.112 1.00 95.81 228 ILE A CA 1
ATOM 1733 C C . ILE A 1 228 ? -9.476 7.770 0.059 1.00 95.81 228 ILE A C 1
ATOM 1735 O O . ILE A 1 228 ? -9.044 7.379 -1.021 1.00 95.81 228 ILE A O 1
ATOM 1739 N N . VAL A 1 229 ? -8.840 7.552 1.213 1.00 96.50 229 VAL A N 1
ATOM 1740 C CA . VAL A 1 229 ? -7.525 6.900 1.311 1.00 96.50 229 VAL A CA 1
ATOM 1741 C C . VAL A 1 229 ? -7.565 5.508 0.700 1.00 96.50 229 VAL A C 1
ATOM 1743 O O . VAL A 1 229 ? -6.766 5.192 -0.171 1.00 96.50 229 VAL A O 1
ATOM 1746 N N . GLY A 1 230 ? -8.520 4.670 1.093 1.00 95.75 230 GLY A N 1
ATOM 1747 C CA . GLY A 1 230 ? -8.562 3.321 0.549 1.00 95.75 230 GLY A CA 1
ATOM 1748 C C . GLY A 1 230 ? -9.025 3.263 -0.911 1.00 95.75 230 GLY A C 1
ATOM 1749 O O . GLY A 1 230 ? -8.591 2.371 -1.633 1.00 95.75 230 GLY A O 1
ATOM 1750 N N . THR A 1 231 ? -9.816 4.230 -1.394 1.00 96.25 231 THR A N 1
ATOM 1751 C CA . THR A 1 231 ? -10.090 4.356 -2.839 1.00 96.25 231 THR A CA 1
ATOM 1752 C C . THR A 1 231 ? -8.818 4.712 -3.599 1.00 96.25 231 THR A C 1
ATOM 1754 O O . THR A 1 231 ? -8.550 4.082 -4.618 1.00 96.25 231 THR A O 1
ATOM 1757 N N . LEU A 1 232 ? -8.009 5.654 -3.096 1.00 95.88 232 LEU A N 1
ATOM 1758 C CA . LEU A 1 232 ? -6.700 5.967 -3.676 1.00 95.88 232 LEU A CA 1
ATOM 1759 C C . LEU A 1 232 ? -5.808 4.722 -3.706 1.00 95.88 232 LEU A C 1
ATOM 1761 O O . LEU A 1 232 ? -5.237 4.429 -4.748 1.00 95.88 232 LEU A O 1
ATOM 1765 N N . TRP A 1 233 ? -5.755 3.937 -2.625 1.00 96.81 233 TRP A N 1
ATOM 1766 C CA . TRP A 1 233 ? -4.980 2.693 -2.595 1.00 96.81 233 TRP A CA 1
ATOM 1767 C C . TRP A 1 233 ? -5.450 1.672 -3.638 1.00 96.81 233 TRP A C 1
ATOM 1769 O O . TRP A 1 233 ? -4.676 1.256 -4.499 1.00 96.81 233 TRP A O 1
ATOM 1779 N N . PHE A 1 234 ? -6.720 1.262 -3.579 1.00 96.75 234 PHE A N 1
ATOM 1780 C CA . PHE A 1 234 ? -7.232 0.178 -4.419 1.00 96.75 234 PHE A CA 1
ATOM 1781 C C . PHE A 1 234 ? -7.367 0.585 -5.885 1.00 96.75 234 PHE A C 1
ATOM 1783 O O . PHE A 1 234 ? -7.057 -0.210 -6.765 1.00 96.75 234 PHE A O 1
ATOM 1790 N N . GLN A 1 235 ? -7.822 1.807 -6.162 1.00 94.94 235 GLN A N 1
ATOM 1791 C CA . GLN A 1 235 ? -8.091 2.254 -7.529 1.00 94.94 235 GLN A CA 1
ATOM 1792 C C . GLN A 1 235 ? -6.895 2.940 -8.192 1.00 94.94 235 GLN A C 1
ATOM 1794 O O . GLN A 1 235 ? -6.987 3.220 -9.381 1.00 94.94 235 GLN A O 1
ATOM 1799 N N . SER A 1 236 ? -5.779 3.159 -7.483 1.00 92.38 236 SER A N 1
ATOM 1800 C CA . SER A 1 236 ? -4.540 3.703 -8.067 1.00 92.38 236 SER A CA 1
ATOM 1801 C C . SER A 1 236 ? -4.152 2.972 -9.350 1.00 92.38 236 SER A C 1
ATOM 1803 O O . SER A 1 236 ? -4.188 3.559 -10.426 1.00 92.38 236 SER A O 1
ATOM 1805 N N . LEU A 1 237 ? -3.851 1.678 -9.244 1.00 89.94 237 LEU A N 1
ATOM 1806 C CA . LEU A 1 237 ? -3.335 0.878 -10.347 1.00 89.94 237 LEU A CA 1
ATOM 1807 C C . LEU A 1 237 ? -4.343 0.754 -11.507 1.00 89.94 237 LEU A C 1
ATOM 1809 O O . LEU A 1 237 ? -3.962 1.075 -12.634 1.00 89.94 237 LEU A O 1
ATOM 1813 N N . PRO A 1 238 ? -5.631 0.396 -11.289 1.00 92.50 238 PRO A N 1
ATOM 1814 C CA . PRO A 1 238 ? -6.610 0.355 -12.376 1.00 92.50 238 PRO A CA 1
ATOM 1815 C C . PRO A 1 238 ? -6.799 1.705 -13.079 1.00 92.50 238 PRO A C 1
ATOM 1817 O O . PRO A 1 238 ? -6.846 1.753 -14.307 1.00 92.50 238 PRO A O 1
ATOM 1820 N N . LEU A 1 239 ? -6.892 2.808 -12.325 1.00 92.19 239 LEU A N 1
ATOM 1821 C CA . LEU A 1 239 ? -7.130 4.132 -12.906 1.00 92.19 239 LEU A CA 1
ATOM 1822 C C . LEU A 1 239 ? -5.904 4.654 -13.646 1.00 92.19 239 LEU A C 1
ATOM 1824 O O . LEU A 1 239 ? -6.047 5.148 -14.761 1.00 92.19 239 LEU A O 1
ATOM 1828 N N . VAL A 1 240 ? -4.709 4.529 -13.065 1.00 92.12 240 VAL A N 1
ATOM 1829 C CA . VAL A 1 240 ? -3.459 4.951 -13.710 1.00 92.12 240 VAL A CA 1
ATOM 1830 C C . VAL A 1 240 ? -3.238 4.166 -14.998 1.00 92.12 240 VAL A C 1
ATOM 1832 O O . VAL A 1 240 ? -2.964 4.777 -16.028 1.00 92.12 240 VAL A O 1
ATOM 1835 N N . THR A 1 241 ? -3.428 2.845 -14.974 1.00 90.62 241 THR A N 1
ATOM 1836 C CA . THR A 1 241 ? -3.277 1.992 -16.165 1.00 90.62 241 THR A CA 1
ATOM 1837 C C . THR A 1 241 ? -4.278 2.374 -17.247 1.00 90.62 241 THR A C 1
ATOM 1839 O O . THR A 1 241 ? -3.906 2.539 -18.406 1.00 90.62 241 THR A O 1
ATOM 1842 N N . TRP A 1 242 ? -5.544 2.583 -16.874 1.00 90.81 242 TRP A N 1
ATOM 1843 C CA . TRP A 1 242 ? -6.581 2.992 -17.818 1.00 90.81 242 TRP A CA 1
ATOM 1844 C C . TRP A 1 242 ? -6.299 4.372 -18.434 1.00 90.81 242 TRP A C 1
ATOM 1846 O O . TRP A 1 242 ? -6.381 4.532 -19.653 1.00 90.81 242 TRP A O 1
ATOM 1856 N N . ILE A 1 243 ? -5.904 5.352 -17.614 1.00 91.69 243 ILE A N 1
ATOM 1857 C CA . ILE A 1 243 ? -5.562 6.706 -18.070 1.00 91.69 243 ILE A CA 1
ATOM 1858 C C . ILE A 1 243 ? -4.324 6.677 -18.970 1.00 91.69 243 ILE A C 1
ATOM 1860 O O . ILE A 1 243 ? -4.351 7.266 -20.048 1.00 91.69 243 ILE A O 1
ATOM 1864 N N . CYS A 1 244 ? -3.255 5.982 -18.573 1.00 90.06 244 CYS A N 1
ATOM 1865 C CA . CYS A 1 244 ? -2.028 5.894 -19.368 1.00 90.06 244 CYS A CA 1
ATOM 1866 C C . CYS A 1 244 ? -2.259 5.136 -20.680 1.00 90.06 244 CYS A C 1
ATOM 1868 O O . CYS A 1 244 ? -1.764 5.559 -21.722 1.00 90.06 244 CYS A O 1
ATOM 1870 N N . GLY A 1 245 ? -3.071 4.077 -20.664 1.00 88.06 245 GLY A N 1
ATOM 1871 C CA . GLY A 1 245 ? -3.453 3.347 -21.872 1.00 88.06 245 GLY A CA 1
ATOM 1872 C C . GLY A 1 245 ? -4.170 4.230 -22.898 1.00 88.06 245 GLY A C 1
ATOM 1873 O O . GLY A 1 245 ? -3.983 4.055 -24.101 1.00 88.06 245 GLY A O 1
ATOM 1874 N N . TRP A 1 246 ? -4.944 5.216 -22.438 1.00 89.19 246 TRP A N 1
ATOM 1875 C CA . TRP A 1 246 ? -5.639 6.159 -23.314 1.00 89.19 246 TRP A CA 1
ATOM 1876 C C . TRP A 1 246 ? -4.796 7.387 -23.704 1.00 89.19 246 TRP A C 1
ATOM 1878 O O . TRP A 1 246 ? -4.849 7.817 -24.854 1.00 89.19 246 TRP A O 1
ATOM 1888 N N . ALA A 1 247 ? -4.023 7.954 -22.774 1.00 91.81 247 ALA A N 1
ATOM 1889 C CA . ALA A 1 247 ? -3.376 9.260 -22.939 1.00 91.81 247 ALA A CA 1
ATOM 1890 C C . ALA A 1 247 ? -1.881 9.205 -23.301 1.00 91.81 247 ALA A C 1
ATOM 1892 O O . ALA A 1 247 ? -1.341 10.201 -23.783 1.00 91.81 247 ALA A O 1
ATOM 1893 N N . VAL A 1 248 ? -1.195 8.085 -23.047 1.00 88.69 248 VAL A N 1
ATOM 1894 C CA . VAL A 1 248 ? 0.268 7.979 -23.162 1.00 88.69 248 VAL A CA 1
ATOM 1895 C C . VAL A 1 248 ? 0.656 7.093 -24.359 1.00 88.69 248 VAL A C 1
ATOM 1897 O O . VAL A 1 248 ? 0.105 5.994 -24.519 1.00 88.69 248 VAL A O 1
ATOM 1900 N N . PRO A 1 249 ? 1.607 7.537 -25.212 1.00 87.12 249 PRO A N 1
ATOM 1901 C CA . PRO A 1 249 ? 2.153 6.723 -26.296 1.00 87.12 249 PRO A CA 1
ATOM 1902 C C . PRO A 1 249 ? 2.752 5.411 -25.791 1.00 87.12 249 PRO A C 1
ATOM 1904 O O . PRO A 1 249 ? 3.335 5.372 -24.713 1.00 87.12 249 PRO A O 1
ATOM 1907 N N . PHE A 1 250 ? 2.655 4.359 -26.604 1.00 81.25 250 PHE A N 1
ATOM 1908 C CA . PHE A 1 250 ? 2.987 2.979 -26.231 1.00 81.25 250 PHE A CA 1
ATOM 1909 C C . PHE A 1 250 ? 4.341 2.820 -25.511 1.00 81.25 250 PHE A C 1
ATOM 1911 O O . PHE A 1 250 ? 4.387 2.280 -24.413 1.00 81.25 250 PHE A O 1
ATOM 1918 N N . TYR A 1 251 ? 5.412 3.398 -26.057 1.00 81.06 251 TYR A N 1
ATOM 1919 C CA . TYR A 1 251 ? 6.780 3.296 -25.525 1.00 81.06 251 TYR A CA 1
ATOM 1920 C C . TYR A 1 251 ? 7.027 4.055 -24.204 1.00 81.06 251 TYR A C 1
ATOM 1922 O O . TYR A 1 251 ? 8.090 3.918 -23.613 1.00 81.06 251 TYR A O 1
ATOM 1930 N N . LEU A 1 252 ? 6.077 4.877 -23.738 1.00 84.25 252 LEU A N 1
ATOM 1931 C CA . LEU A 1 252 ? 6.162 5.591 -22.453 1.00 84.25 252 LEU A CA 1
ATOM 1932 C C . LEU A 1 252 ? 5.196 5.035 -21.404 1.00 84.25 252 LEU A C 1
ATOM 1934 O O . LEU A 1 252 ? 5.135 5.567 -20.295 1.00 84.25 252 LEU A O 1
ATOM 1938 N N . ARG A 1 253 ? 4.408 4.006 -21.734 1.00 85.12 253 ARG A N 1
ATOM 1939 C CA . ARG A 1 253 ? 3.360 3.509 -20.835 1.00 85.12 253 ARG A CA 1
ATOM 1940 C C . ARG A 1 253 ? 3.926 2.842 -19.598 1.00 85.12 253 ARG A C 1
ATOM 1942 O O . ARG A 1 253 ? 3.505 3.228 -18.517 1.00 85.12 253 ARG A O 1
ATOM 1949 N N . HIS A 1 254 ? 4.874 1.920 -19.754 1.00 82.88 254 HIS A N 1
ATOM 1950 C CA . HIS A 1 254 ? 5.542 1.266 -18.629 1.00 82.88 254 HIS A CA 1
ATOM 1951 C C . HIS A 1 254 ? 6.095 2.303 -17.628 1.00 82.88 254 HIS A C 1
ATOM 1953 O O . HIS A 1 254 ? 5.589 2.371 -16.505 1.00 82.88 254 HIS A O 1
ATOM 1959 N N . PRO A 1 255 ? 6.975 3.246 -18.031 1.00 85.31 255 PRO A N 1
ATOM 1960 C CA . PRO A 1 255 ? 7.518 4.206 -17.079 1.00 85.31 255 PRO A CA 1
ATOM 1961 C C . PRO A 1 255 ? 6.467 5.162 -16.500 1.00 85.31 255 PRO A C 1
ATOM 1963 O O . PRO A 1 255 ? 6.568 5.562 -15.336 1.00 85.31 255 PRO A O 1
ATOM 1966 N N . ALA A 1 256 ? 5.442 5.534 -17.275 1.00 88.81 256 ALA A N 1
ATOM 1967 C CA . ALA A 1 256 ? 4.359 6.381 -16.784 1.00 88.81 256 ALA A CA 1
ATOM 1968 C C . ALA A 1 256 ? 3.498 5.664 -15.735 1.00 88.81 256 ALA A C 1
ATOM 1970 O O . ALA A 1 256 ? 3.194 6.251 -14.695 1.00 88.81 256 ALA A O 1
ATOM 1971 N N . VAL A 1 257 ? 3.117 4.412 -15.989 1.00 89.25 257 VAL A N 1
ATOM 1972 C CA . VAL A 1 257 ? 2.291 3.609 -15.082 1.00 89.25 257 VAL A CA 1
ATOM 1973 C C . VAL A 1 257 ? 3.035 3.343 -13.780 1.00 89.25 257 VAL A C 1
ATOM 1975 O O . VAL A 1 257 ? 2.469 3.610 -12.720 1.00 89.25 257 VAL A O 1
ATOM 1978 N N . SER A 1 258 ? 4.302 2.929 -13.847 1.00 88.19 258 SER A N 1
ATOM 1979 C CA . SER A 1 258 ? 5.140 2.694 -12.665 1.00 88.19 258 SER A CA 1
ATOM 1980 C C . SER A 1 258 ? 5.303 3.971 -11.838 1.00 88.19 258 SER A C 1
ATOM 1982 O O . SER A 1 258 ? 5.049 3.978 -10.634 1.00 88.19 258 SER A O 1
ATOM 1984 N N . THR A 1 259 ? 5.610 5.101 -12.487 1.00 90.06 259 THR A N 1
ATOM 1985 C CA . THR A 1 259 ? 5.791 6.387 -11.793 1.00 90.06 259 THR A CA 1
ATOM 1986 C C . THR A 1 259 ? 4.506 6.867 -11.118 1.00 90.06 259 THR A C 1
ATOM 1988 O O . THR A 1 259 ? 4.506 7.197 -9.931 1.00 90.06 259 THR A O 1
ATOM 1991 N N . TRP A 1 260 ? 3.391 6.926 -11.851 1.00 91.50 260 TRP A N 1
ATOM 1992 C CA . TRP A 1 260 ? 2.131 7.433 -11.302 1.00 91.50 260 TRP A CA 1
ATOM 1993 C C . TRP A 1 260 ? 1.504 6.466 -10.298 1.00 91.50 260 TRP A C 1
ATOM 1995 O O . TRP A 1 260 ? 0.935 6.919 -9.302 1.00 91.50 260 TRP A O 1
ATOM 2005 N N . GLY A 1 261 ? 1.641 5.157 -10.519 1.00 91.31 261 GLY A N 1
ATOM 2006 C CA . GLY A 1 261 ? 1.234 4.122 -9.573 1.00 91.31 261 GLY A CA 1
ATOM 2007 C C . GLY A 1 261 ? 1.940 4.304 -8.234 1.00 91.31 261 GLY A C 1
ATOM 2008 O O . GLY A 1 261 ? 1.273 4.524 -7.220 1.00 91.31 261 GLY A O 1
ATOM 2009 N N . ALA A 1 262 ? 3.273 4.356 -8.260 1.00 91.56 262 ALA A N 1
ATOM 2010 C CA . ALA A 1 262 ? 4.102 4.578 -7.081 1.00 91.56 262 ALA A CA 1
ATOM 2011 C C . ALA A 1 262 ? 3.755 5.887 -6.352 1.00 91.56 262 ALA A C 1
ATOM 2013 O O . ALA A 1 262 ? 3.616 5.897 -5.127 1.00 91.56 262 ALA A O 1
ATOM 2014 N N . VAL A 1 263 ? 3.550 6.994 -7.078 1.00 94.19 263 VAL A N 1
ATOM 2015 C CA . VAL A 1 263 ? 3.173 8.290 -6.481 1.00 94.19 263 VAL A CA 1
ATOM 2016 C C . VAL A 1 263 ? 1.835 8.201 -5.743 1.00 94.19 263 VAL A C 1
ATOM 2018 O O . VAL A 1 263 ? 1.734 8.647 -4.594 1.00 94.19 263 VAL A O 1
ATOM 2021 N N . VAL A 1 264 ? 0.801 7.630 -6.368 1.00 95.25 264 VAL A N 1
ATOM 2022 C CA . VAL A 1 264 ? -0.538 7.546 -5.760 1.00 95.25 264 VAL A CA 1
ATOM 2023 C C . VAL A 1 264 ? -0.552 6.554 -4.594 1.00 95.25 264 VAL A C 1
ATOM 2025 O O . VAL A 1 264 ? -1.109 6.874 -3.540 1.00 95.25 264 VAL A O 1
ATOM 2028 N N . GLN A 1 265 ? 0.092 5.392 -4.734 1.00 93.69 265 GLN A N 1
ATOM 2029 C CA . GLN A 1 265 ? 0.206 4.398 -3.661 1.00 93.69 265 GLN A CA 1
ATOM 2030 C C . GLN A 1 265 ? 0.984 4.954 -2.463 1.00 93.69 265 GLN A C 1
ATOM 2032 O O . GLN A 1 265 ? 0.484 4.904 -1.338 1.00 93.69 265 GLN A O 1
ATOM 2037 N N . THR A 1 266 ? 2.140 5.585 -2.695 1.00 94.56 266 THR A N 1
ATOM 2038 C CA . THR A 1 266 ? 2.944 6.221 -1.636 1.00 94.56 266 THR A CA 1
ATOM 2039 C C . THR A 1 266 ? 2.149 7.317 -0.929 1.00 94.56 266 THR A C 1
ATOM 2041 O O . THR A 1 266 ? 2.109 7.371 0.300 1.00 94.56 266 THR A O 1
ATOM 2044 N N . THR A 1 267 ? 1.441 8.161 -1.687 1.00 96.25 267 THR A N 1
ATOM 2045 C CA . THR A 1 267 ? 0.567 9.203 -1.120 1.00 96.25 267 THR A CA 1
ATOM 2046 C C . THR A 1 267 ? -0.520 8.589 -0.240 1.00 96.25 267 THR A C 1
ATOM 2048 O O . THR A 1 267 ? -0.744 9.037 0.886 1.00 96.25 267 THR A O 1
ATOM 2051 N N . SER A 1 268 ? -1.165 7.524 -0.714 1.00 96.25 268 SER A N 1
ATOM 2052 C CA . SER A 1 268 ? -2.175 6.798 0.051 1.00 96.25 268 SER A CA 1
ATOM 2053 C C . SER A 1 268 ? -1.595 6.161 1.320 1.00 96.25 268 SER A C 1
ATOM 2055 O O . SER A 1 268 ? -2.244 6.204 2.367 1.00 96.25 268 SER A O 1
ATOM 2057 N N . LEU A 1 269 ? -0.378 5.612 1.273 1.00 96.00 269 LEU A N 1
ATOM 2058 C CA . LEU A 1 269 ? 0.298 5.046 2.443 1.00 96.00 269 LEU A CA 1
ATOM 2059 C C . LEU A 1 269 ? 0.624 6.122 3.487 1.00 96.00 269 LEU A C 1
ATOM 2061 O O . LEU A 1 269 ? 0.382 5.908 4.675 1.00 96.00 269 LEU A O 1
ATOM 2065 N N . ILE A 1 270 ? 1.088 7.302 3.057 1.00 95.94 270 ILE A N 1
ATOM 2066 C CA . ILE A 1 270 ? 1.305 8.464 3.938 1.00 95.94 270 ILE A CA 1
ATOM 2067 C C . ILE A 1 270 ? -0.010 8.876 4.603 1.00 95.94 270 ILE A C 1
ATOM 2069 O O . ILE A 1 270 ? -0.058 9.073 5.820 1.00 95.94 270 ILE A O 1
ATOM 2073 N N . MET A 1 271 ? -1.092 8.991 3.828 1.00 95.06 271 MET A N 1
ATOM 2074 C CA . MET A 1 271 ? -2.401 9.359 4.368 1.00 95.06 271 MET A CA 1
ATOM 2075 C C . MET A 1 271 ? -2.930 8.302 5.342 1.00 95.06 271 MET A C 1
ATOM 2077 O O . MET A 1 271 ? -3.475 8.664 6.384 1.00 95.06 271 MET A O 1
ATOM 2081 N N . LEU A 1 272 ? -2.741 7.012 5.049 1.00 95.00 272 LEU A N 1
ATOM 2082 C CA . LEU A 1 272 ? -3.109 5.919 5.948 1.00 95.00 272 LEU A CA 1
ATOM 2083 C C . LEU A 1 272 ? -2.299 5.970 7.247 1.00 95.00 272 LEU A C 1
ATOM 2085 O O . LEU A 1 272 ? -2.884 5.891 8.327 1.00 95.00 272 LEU A O 1
ATOM 2089 N N . ALA A 1 273 ? -0.980 6.160 7.158 1.00 93.44 273 ALA A N 1
ATOM 2090 C CA . ALA A 1 273 ? -0.106 6.337 8.315 1.00 93.44 273 ALA A CA 1
ATOM 2091 C C . ALA A 1 273 ? -0.559 7.533 9.169 1.00 93.44 273 ALA A C 1
ATOM 2093 O O . ALA A 1 273 ? -0.699 7.412 10.389 1.00 93.44 273 ALA A O 1
ATOM 2094 N N . GLY A 1 274 ? -0.887 8.664 8.540 1.00 91.31 274 GLY A N 1
ATOM 2095 C CA . GLY A 1 274 ? -1.456 9.833 9.214 1.00 91.31 274 GLY A CA 1
ATOM 2096 C C . GLY A 1 274 ? -2.804 9.543 9.881 1.00 91.31 274 GLY A C 1
ATOM 2097 O O . GLY A 1 274 ? -3.037 9.952 11.016 1.00 91.31 274 GLY A O 1
ATOM 2098 N N . LEU A 1 275 ? -3.673 8.778 9.221 1.00 89.62 275 LEU A N 1
ATOM 2099 C CA . LEU A 1 275 ? -5.006 8.426 9.710 1.00 89.62 275 LEU A CA 1
ATOM 2100 C C . LEU A 1 275 ? -4.962 7.471 10.916 1.00 89.62 275 LEU A C 1
ATOM 2102 O O . LEU A 1 275 ? -5.785 7.596 11.821 1.00 89.62 275 LEU A O 1
ATOM 2106 N N . VAL A 1 276 ? -3.987 6.556 10.986 1.00 87.94 276 VAL A N 1
ATOM 2107 C CA . VAL A 1 276 ? -3.809 5.673 12.157 1.00 87.94 276 VAL A CA 1
ATOM 2108 C C . VAL A 1 276 ? -3.007 6.322 13.292 1.00 87.94 276 VAL A C 1
ATOM 2110 O O . VAL A 1 276 ? -3.155 5.921 14.447 1.00 87.94 276 VAL A O 1
ATOM 2113 N N . THR A 1 277 ? -2.185 7.338 13.006 1.00 85.00 277 THR A N 1
ATOM 2114 C CA . THR A 1 277 ? -1.351 8.025 14.016 1.00 85.00 277 THR A CA 1
ATOM 2115 C C . THR A 1 277 ? -1.919 9.343 14.534 1.00 85.00 277 THR A C 1
ATOM 2117 O O . THR A 1 277 ? -1.469 9.799 15.591 1.00 85.00 277 THR A O 1
ATOM 2120 N N . GLY A 1 278 ? -2.890 9.937 13.831 1.00 73.44 278 GLY A N 1
ATOM 2121 C CA . GLY A 1 278 ? -3.490 11.236 14.129 1.00 73.44 278 GLY A CA 1
ATOM 2122 C C . GLY A 1 278 ? -3.748 11.452 15.623 1.00 73.44 278 GLY A C 1
ATOM 2123 O O . GLY A 1 278 ? -4.324 10.625 16.324 1.00 73.44 278 GLY A O 1
ATOM 2124 N N . HIS A 1 279 ? -3.258 12.560 16.171 1.00 53.50 279 HIS A N 1
ATOM 2125 C CA . HIS A 1 279 ? -3.457 12.879 17.585 1.00 53.50 279 HIS A CA 1
ATOM 2126 C C . HIS A 1 279 ? -4.878 13.404 17.832 1.00 53.50 279 HIS A C 1
ATOM 2128 O O . HIS A 1 279 ? -5.342 14.220 17.049 1.00 53.50 279 HIS A O 1
ATOM 2134 N N . SER A 1 280 ? -5.506 12.972 18.938 1.00 47.66 280 SER A N 1
ATOM 2135 C CA . SER A 1 280 ? -6.429 13.644 19.894 1.00 47.66 280 SER A CA 1
ATOM 2136 C C . SER A 1 280 ? -7.501 14.687 19.461 1.00 47.66 280 SER A C 1
ATOM 2138 O O . SER A 1 280 ? -8.450 14.919 20.215 1.00 47.66 280 SER A O 1
ATOM 2140 N N . SER A 1 281 ? -7.425 15.325 18.289 1.00 46.59 281 SER A N 1
ATOM 2141 C CA . SER A 1 281 ? -8.392 16.326 17.810 1.00 46.59 281 SER A CA 1
ATOM 2142 C C . SER A 1 281 ? -9.612 15.697 17.135 1.00 46.59 281 SER A C 1
ATOM 2144 O O . SER A 1 281 ? -10.726 16.196 17.292 1.00 46.59 281 SER A O 1
ATOM 2146 N N . ASN A 1 282 ? -9.432 14.568 16.445 1.00 56.31 282 ASN A N 1
ATOM 2147 C CA . ASN A 1 282 ? -10.530 13.847 15.812 1.00 56.31 282 ASN A CA 1
ATOM 2148 C C . ASN A 1 282 ? -11.235 12.942 16.826 1.00 56.31 282 ASN A C 1
ATOM 2150 O O . ASN A 1 282 ? -10.598 12.157 17.531 1.00 56.31 282 ASN A O 1
ATOM 2154 N N . ALA A 1 283 ? -12.570 13.008 16.858 1.00 57.88 283 ALA A N 1
ATOM 2155 C CA . ALA A 1 283 ? -13.410 12.199 17.745 1.00 57.88 283 ALA A CA 1
ATOM 2156 C C . ALA A 1 283 ? -13.134 10.689 17.634 1.00 57.88 283 ALA A C 1
ATOM 2158 O O . ALA A 1 283 ? -13.316 9.960 18.603 1.00 57.88 283 ALA A O 1
ATOM 2159 N N . TYR A 1 284 ? -12.619 10.241 16.487 1.00 67.00 284 TYR A N 1
ATOM 2160 C CA . TYR A 1 284 ? -12.168 8.873 16.277 1.00 67.00 284 TYR A CA 1
ATOM 2161 C C . TYR A 1 284 ? -11.071 8.436 17.246 1.00 67.00 284 TYR A C 1
ATOM 2163 O O . TYR A 1 284 ? -11.223 7.399 17.874 1.00 67.00 284 TYR A O 1
ATOM 2171 N N . HIS A 1 285 ? -10.017 9.223 17.466 1.00 70.31 285 HIS A N 1
ATOM 2172 C CA . HIS A 1 285 ? -8.926 8.801 18.356 1.00 70.31 285 HIS A CA 1
ATOM 2173 C C . HIS A 1 285 ? -9.310 8.810 19.839 1.00 70.31 285 HIS A C 1
ATOM 2175 O O . HIS A 1 285 ? -8.684 8.108 20.625 1.00 70.31 285 HIS A O 1
ATOM 2181 N N . LYS A 1 286 ? -10.359 9.557 20.214 1.00 68.12 286 LYS A N 1
ATOM 2182 C CA . LYS A 1 286 ? -10.922 9.530 21.574 1.00 68.12 286 LYS A CA 1
ATOM 2183 C C . LYS A 1 286 ? -11.665 8.231 21.870 1.00 68.12 286 LYS A C 1
ATOM 2185 O O . LYS A 1 286 ? -11.718 7.805 23.015 1.00 68.12 286 LYS A O 1
ATOM 2190 N N . VAL A 1 287 ? -12.264 7.646 20.838 1.00 64.75 287 VAL A N 1
ATOM 2191 C CA . VAL A 1 287 ? -13.133 6.471 20.947 1.00 64.75 287 VAL A CA 1
ATOM 2192 C C . VAL A 1 287 ? -12.409 5.195 20.502 1.00 64.75 287 VAL A C 1
ATOM 2194 O O . VAL A 1 287 ? -12.757 4.094 20.912 1.00 64.75 287 VAL A O 1
ATOM 2197 N N . SER A 1 288 ? -11.383 5.326 19.665 1.00 66.25 288 SER A N 1
ATOM 2198 C CA . SER A 1 288 ? -10.659 4.208 19.082 1.00 66.25 288 SER A CA 1
ATOM 2199 C C . SER A 1 288 ? -9.617 3.623 20.033 1.00 66.25 288 SER A C 1
ATOM 2201 O O . SER A 1 288 ? -8.881 4.331 20.724 1.00 66.25 288 SER A O 1
ATOM 2203 N N . ARG A 1 289 ? -9.473 2.296 19.976 1.00 68.88 289 ARG A N 1
ATOM 2204 C CA . ARG A 1 289 ? -8.509 1.515 20.766 1.00 68.88 289 ARG A CA 1
ATOM 2205 C C . ARG A 1 289 ? -7.042 1.774 20.396 1.00 68.88 289 ARG A C 1
ATOM 2207 O O . ARG A 1 289 ? -6.154 1.263 21.072 1.00 68.88 289 ARG A O 1
ATOM 2214 N N . LEU A 1 290 ? -6.771 2.588 19.370 1.00 62.47 290 LEU A N 1
ATOM 2215 C CA . LEU A 1 290 ? -5.417 2.944 18.927 1.00 62.47 290 LEU A CA 1
ATOM 2216 C C . LEU A 1 290 ? -4.591 3.698 19.991 1.00 62.47 290 LEU A C 1
ATOM 2218 O O . LEU A 1 290 ? -3.364 3.660 19.926 1.00 62.47 290 LEU A O 1
ATOM 2222 N N . GLN A 1 291 ? -5.237 4.390 20.942 1.00 58.12 291 GLN A N 1
ATOM 2223 C CA . GLN A 1 291 ? -4.579 5.236 21.959 1.00 58.12 291 GLN A CA 1
ATOM 2224 C C . GLN A 1 291 ? -5.039 4.952 23.405 1.00 58.12 291 GLN A C 1
ATOM 2226 O O . GLN A 1 291 ? -4.718 5.721 24.311 1.00 58.12 291 GLN A O 1
ATOM 2231 N N . ALA A 1 292 ? -5.805 3.881 23.645 1.00 53.88 292 ALA A N 1
ATOM 2232 C CA . ALA A 1 292 ? -6.454 3.646 24.937 1.00 53.88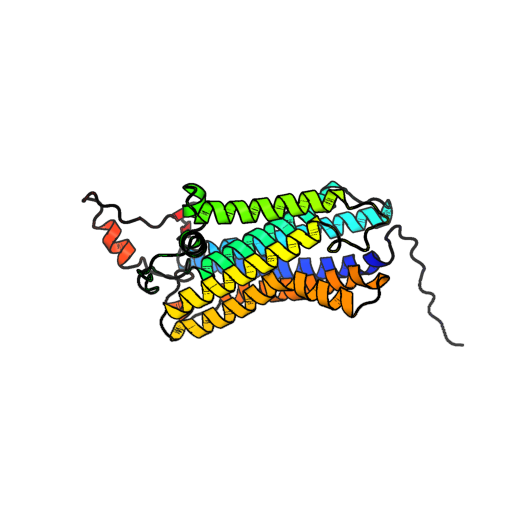 292 ALA A CA 1
ATOM 2233 C C . ALA A 1 292 ? -5.438 3.514 26.091 1.00 53.88 292 ALA A C 1
ATOM 2235 O O . ALA A 1 292 ? -4.637 2.582 26.127 1.00 53.88 292 ALA A O 1
ATOM 2236 N N . LYS A 1 293 ? -5.501 4.458 27.042 1.00 49.56 293 LYS A N 1
ATOM 2237 C CA . LYS A 1 293 ? -4.629 4.542 28.226 1.00 49.56 293 LYS A CA 1
ATOM 2238 C C . LYS A 1 293 ? -5.111 3.670 29.393 1.00 49.56 293 LYS A C 1
ATOM 2240 O O . LYS A 1 293 ? -4.307 3.330 30.254 1.00 49.56 293 LYS A O 1
ATOM 2245 N N . GLU A 1 294 ? -6.387 3.282 29.408 1.00 47.78 294 GLU A N 1
ATOM 2246 C CA . GLU A 1 294 ? -6.982 2.480 30.481 1.00 47.78 294 GLU A CA 1
ATOM 2247 C C . GLU A 1 294 ? -7.670 1.211 29.950 1.00 47.78 294 GLU A C 1
ATOM 2249 O O . GLU A 1 294 ? -8.127 1.187 28.800 1.00 47.78 294 GLU A O 1
ATOM 2254 N N . PRO A 1 295 ? -7.704 0.124 30.747 1.00 50.47 295 PRO A N 1
ATOM 2255 C CA . PRO A 1 295 ? -8.529 -1.038 30.449 1.00 50.47 295 PRO A CA 1
ATOM 2256 C C . PRO A 1 295 ? -9.999 -0.620 30.494 1.00 50.47 295 PRO A C 1
ATOM 2258 O O . PRO A 1 295 ? -10.459 -0.053 31.485 1.00 50.47 295 PRO A O 1
ATOM 2261 N N . ASP A 1 296 ? -10.700 -0.885 29.397 1.00 50.81 296 ASP A N 1
ATOM 2262 C CA . ASP A 1 296 ? -12.106 -0.548 29.213 1.00 50.81 296 ASP A CA 1
ATOM 2263 C C . ASP A 1 296 ? -12.968 -1.179 30.324 1.00 50.81 296 ASP A C 1
ATOM 2265 O O . ASP A 1 296 ? -12.612 -2.223 30.877 1.00 50.81 296 ASP A O 1
ATOM 2269 N N . LEU A 1 297 ? -14.117 -0.586 30.651 1.00 46.31 297 LEU A N 1
ATOM 2270 C CA . LEU A 1 297 ? -15.059 -1.144 31.637 1.00 46.31 297 LEU A CA 1
ATOM 2271 C C . LEU A 1 297 ? -15.460 -2.582 31.275 1.00 46.31 297 LEU A C 1
ATOM 2273 O O . LEU A 1 297 ? -15.684 -3.398 32.161 1.00 46.31 297 LEU A O 1
ATOM 2277 N N . THR A 1 298 ? -15.466 -2.912 29.984 1.00 51.69 298 THR A N 1
ATOM 2278 C CA . THR A 1 298 ? -15.668 -4.261 29.441 1.00 51.69 298 THR A CA 1
ATOM 2279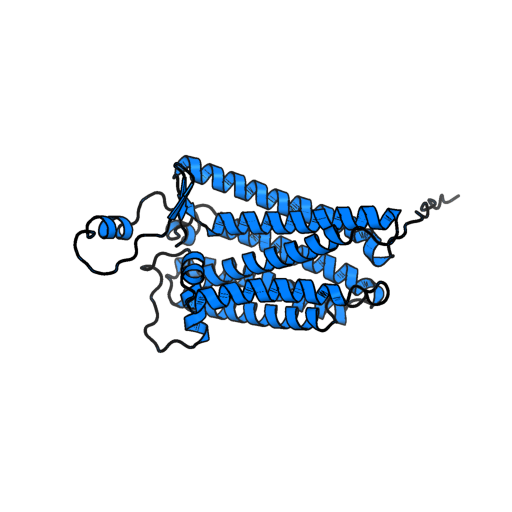 C C . THR A 1 298 ? -14.528 -5.232 29.794 1.00 51.69 298 THR A C 1
ATOM 2281 O O . THR A 1 298 ? -14.792 -6.382 30.148 1.00 51.69 298 THR A O 1
ATOM 2284 N N . ASP A 1 299 ? -13.271 -4.767 29.782 1.00 49.22 299 ASP A N 1
ATOM 2285 C CA . ASP A 1 299 ? -12.095 -5.536 30.234 1.00 49.22 299 ASP A CA 1
ATOM 2286 C C . ASP A 1 299 ? -12.123 -5.730 31.765 1.00 49.22 299 ASP A C 1
ATOM 2288 O O . ASP A 1 299 ? -11.766 -6.793 32.289 1.00 49.22 299 ASP A O 1
ATOM 2292 N N . GLN A 1 300 ? -12.578 -4.710 32.499 1.00 46.41 300 GLN A N 1
ATOM 2293 C CA . GLN A 1 300 ? -12.716 -4.758 33.959 1.00 46.41 300 GLN A CA 1
ATOM 2294 C C . GLN A 1 300 ? -13.881 -5.660 34.401 1.00 46.41 300 GLN A C 1
ATOM 2296 O O . GLN A 1 300 ? -13.724 -6.443 35.335 1.00 46.41 300 GLN A O 1
ATOM 2301 N N . LEU A 1 301 ? -15.021 -5.638 33.701 1.00 49.00 301 LEU A N 1
ATOM 2302 C CA . LEU A 1 301 ? -16.143 -6.541 33.981 1.00 49.00 301 LEU A CA 1
ATOM 2303 C C . LEU A 1 301 ? -15.796 -7.994 33.639 1.00 49.00 301 LEU A C 1
ATOM 2305 O O . LEU A 1 301 ? -16.054 -8.878 34.451 1.00 49.00 301 LEU A O 1
ATOM 2309 N N . GLY A 1 302 ? -15.163 -8.239 32.484 1.00 47.12 302 GLY A N 1
ATOM 2310 C CA . GLY A 1 302 ? -14.768 -9.583 32.051 1.00 47.12 302 GLY A CA 1
ATOM 2311 C C . GLY A 1 302 ? -13.775 -10.264 33.001 1.00 47.12 302 GLY A C 1
ATOM 2312 O O . GLY A 1 302 ? -13.835 -11.479 33.190 1.00 47.12 302 GLY A O 1
ATOM 2313 N N . SER A 1 303 ? -12.904 -9.482 33.650 1.00 44.25 303 SER A N 1
ATOM 2314 C CA . SER A 1 303 ? -11.968 -9.978 34.671 1.00 44.25 303 SER A CA 1
ATOM 2315 C C . SER A 1 303 ? -12.605 -10.207 36.048 1.00 44.25 303 SER A C 1
ATOM 2317 O O . SER A 1 303 ? -12.110 -11.044 36.799 1.00 44.25 303 SER A O 1
ATOM 2319 N N . HIS A 1 304 ? -13.726 -9.551 36.367 1.00 41.81 304 HIS A N 1
ATOM 2320 C CA . HIS A 1 304 ? -14.491 -9.808 37.595 1.00 41.81 304 HIS A CA 1
ATOM 2321 C C . HIS A 1 304 ? -15.490 -10.972 37.472 1.00 41.81 304 HIS A C 1
ATOM 2323 O O . HIS A 1 304 ? -15.847 -11.579 38.482 1.00 41.81 304 HIS A O 1
ATOM 2329 N N . THR A 1 305 ? -15.926 -11.328 36.260 1.00 41.34 305 THR A N 1
ATOM 2330 C CA . THR A 1 305 ? -16.869 -12.439 36.017 1.00 41.34 305 THR A CA 1
ATOM 2331 C C . THR A 1 305 ? -16.212 -13.787 35.715 1.00 41.34 305 THR A C 1
ATOM 2333 O O . THR A 1 305 ? -16.916 -14.751 35.417 1.00 41.34 305 THR A O 1
ATOM 2336 N N . SER A 1 306 ? -14.887 -13.920 35.843 1.00 39.41 306 SER A N 1
ATOM 2337 C CA . SER A 1 306 ? -14.146 -15.151 35.510 1.00 39.41 306 SER A CA 1
ATOM 2338 C C . SER A 1 306 ? -14.395 -16.356 36.439 1.00 39.41 306 SER A C 1
ATOM 2340 O O . SER A 1 306 ? -13.641 -17.322 36.385 1.00 39.41 306 SER A O 1
ATOM 2342 N N . ASN A 1 307 ? -15.451 -16.328 37.260 1.00 38.62 307 ASN A N 1
ATOM 2343 C CA . ASN A 1 307 ? -15.954 -17.475 38.025 1.00 38.62 307 ASN A CA 1
ATOM 2344 C C . ASN A 1 307 ? -17.322 -17.995 37.544 1.00 38.62 307 ASN A C 1
ATOM 2346 O O . ASN A 1 307 ? -17.854 -18.918 38.154 1.00 38.62 307 ASN A O 1
ATOM 2350 N N . SER A 1 308 ? -17.900 -17.452 36.464 1.00 33.38 308 SER A N 1
ATOM 2351 C CA . SER A 1 308 ? -19.139 -17.994 35.895 1.00 33.38 308 SER A CA 1
ATOM 2352 C C . SER A 1 308 ? -19.012 -18.227 34.393 1.00 33.38 308 SER A C 1
ATOM 2354 O O . SER A 1 308 ? -18.649 -17.353 33.608 1.00 33.38 308 SER A O 1
ATOM 2356 N N . SER A 1 309 ? -19.275 -19.468 34.016 1.00 33.56 309 SER A N 1
ATOM 2357 C CA . SER A 1 309 ? -19.113 -20.084 32.708 1.00 33.56 309 SER A CA 1
ATOM 2358 C C . SER A 1 309 ? -20.050 -19.505 31.642 1.00 33.56 309 SER A C 1
ATOM 2360 O O . SER A 1 309 ? -21.025 -20.156 31.286 1.00 33.56 309 SER A O 1
ATOM 2362 N N . ASN A 1 310 ? -19.757 -18.314 31.110 1.00 32.06 310 ASN A N 1
ATOM 2363 C CA . ASN A 1 310 ? -20.364 -17.814 29.870 1.00 32.06 310 ASN A CA 1
ATOM 2364 C C . ASN A 1 310 ? -19.435 -16.832 29.125 1.00 32.06 310 ASN A C 1
ATOM 2366 O O . ASN A 1 310 ? -19.478 -15.626 29.332 1.00 32.06 310 ASN A O 1
ATOM 2370 N N . GLY A 1 311 ? -18.591 -17.378 28.244 1.00 32.66 311 GLY A N 1
ATOM 2371 C CA . GLY A 1 311 ? -18.321 -16.900 26.875 1.00 32.66 311 GLY A CA 1
ATOM 2372 C C . GLY A 1 311 ? -17.999 -15.432 26.540 1.00 32.66 311 GLY A C 1
ATOM 2373 O O . GLY A 1 311 ? -18.041 -15.116 25.352 1.00 32.66 311 GLY A O 1
ATOM 2374 N N . LEU A 1 312 ? -17.681 -14.534 27.477 1.00 36.91 312 LEU A N 1
ATOM 2375 C CA . LEU A 1 312 ? -17.291 -13.159 27.132 1.00 36.91 312 LEU A CA 1
ATOM 2376 C C . LEU A 1 312 ? -15.779 -13.082 26.854 1.00 36.91 312 LEU A C 1
ATOM 2378 O O . LEU A 1 312 ? -14.951 -13.339 27.726 1.00 36.91 312 LEU A O 1
ATOM 2382 N N . ALA A 1 313 ? -15.431 -12.798 25.598 1.00 40.59 313 ALA A N 1
ATOM 2383 C CA . ALA A 1 313 ? -14.077 -12.885 25.063 1.00 40.59 313 ALA A CA 1
ATOM 2384 C C . ALA A 1 313 ? -13.104 -11.916 25.757 1.00 40.59 313 ALA A C 1
ATOM 2386 O O . ALA A 1 313 ? -13.203 -10.703 25.600 1.00 40.59 313 ALA A O 1
ATOM 2387 N N . THR A 1 314 ? -12.115 -12.456 26.470 1.00 45.56 314 THR A N 1
ATOM 2388 C CA . THR A 1 314 ? -10.928 -11.704 26.896 1.00 45.56 314 THR A CA 1
ATOM 2389 C C . THR A 1 314 ? -10.199 -11.132 25.671 1.00 45.56 314 THR A C 1
ATOM 2391 O O . THR A 1 314 ? -10.020 -11.886 24.702 1.00 45.56 314 THR A O 1
ATOM 2394 N N . PRO A 1 315 ? -9.721 -9.871 25.696 1.00 52.94 315 PRO A N 1
ATOM 2395 C CA . PRO A 1 315 ? -8.982 -9.284 24.579 1.00 52.94 315 PRO A CA 1
ATOM 2396 C C . PRO A 1 315 ? -7.753 -10.141 24.263 1.00 52.94 315 PRO A C 1
ATOM 2398 O O . PRO A 1 315 ? -6.958 -10.482 25.149 1.00 52.94 315 PRO A O 1
ATOM 2401 N N . LYS A 1 316 ? -7.606 -10.545 22.997 1.00 65.94 316 LYS A N 1
ATOM 2402 C CA . LYS A 1 316 ? -6.466 -11.360 22.564 1.00 65.94 316 LYS A CA 1
ATOM 2403 C C . LYS A 1 316 ? -5.249 -10.443 22.456 1.00 65.94 316 LYS A C 1
ATOM 2405 O O . LYS A 1 316 ? -5.205 -9.542 21.627 1.00 65.94 316 LYS A O 1
ATOM 2410 N N . VAL A 1 317 ? -4.250 -10.685 23.300 1.00 68.62 317 VAL A N 1
ATOM 2411 C CA . VAL A 1 317 ? -3.038 -9.863 23.385 1.00 68.62 317 VAL A CA 1
ATOM 2412 C C . VAL A 1 317 ? -1.813 -10.715 23.074 1.00 68.62 317 VAL A C 1
ATOM 2414 O O . VAL A 1 317 ? -1.595 -11.738 23.725 1.00 68.62 317 VAL A O 1
ATOM 2417 N N . TRP A 1 318 ? -0.969 -10.271 22.142 1.00 67.75 318 TRP A N 1
ATOM 2418 C CA . TRP A 1 318 ? 0.393 -10.796 22.021 1.00 67.75 318 TRP A CA 1
ATOM 2419 C C . TRP A 1 318 ? 1.287 -10.124 23.060 1.00 67.75 318 TRP A C 1
ATOM 2421 O O . TRP A 1 318 ? 1.397 -8.898 23.110 1.00 67.75 318 TRP A O 1
ATOM 2431 N N . LYS A 1 319 ? 1.917 -10.928 23.921 1.00 65.38 319 LYS A N 1
ATOM 2432 C CA . LYS A 1 319 ? 2.871 -10.440 24.921 1.00 65.38 319 LYS A CA 1
ATOM 2433 C C . LYS A 1 319 ? 4.287 -10.553 24.367 1.00 65.38 319 LYS A C 1
ATOM 2435 O O . LYS A 1 319 ? 4.715 -11.646 24.012 1.00 65.38 319 LYS A O 1
ATOM 2440 N N . MET A 1 320 ? 5.020 -9.446 24.354 1.00 54.22 320 MET A N 1
ATOM 2441 C CA . MET A 1 320 ? 6.464 -9.421 24.098 1.00 54.22 320 MET A CA 1
ATOM 2442 C C . MET A 1 320 ? 7.165 -8.861 25.340 1.00 54.22 320 MET A C 1
ATOM 2444 O O . MET A 1 320 ? 7.375 -7.658 25.486 1.00 54.22 320 MET A O 1
ATOM 2448 N N . GLY A 1 321 ? 7.463 -9.735 26.304 1.00 73.00 321 GLY A N 1
ATOM 2449 C CA . GLY A 1 321 ? 7.968 -9.320 27.615 1.00 73.00 321 GLY A CA 1
ATOM 2450 C C . GLY A 1 321 ? 6.923 -8.516 28.399 1.00 73.00 321 GLY A C 1
ATOM 2451 O O . GLY A 1 321 ? 5.843 -9.027 28.696 1.00 73.00 321 GLY A O 1
ATOM 2452 N N . LYS A 1 322 ? 7.242 -7.259 28.742 1.00 59.84 322 LYS A N 1
ATOM 2453 C CA . LYS A 1 322 ? 6.311 -6.328 29.417 1.00 59.84 322 LYS A CA 1
ATOM 2454 C C . LYS A 1 322 ? 5.324 -5.656 28.448 1.00 59.84 322 LYS A C 1
ATOM 2456 O O . LYS A 1 322 ? 4.287 -5.167 28.890 1.00 59.84 322 LYS A O 1
ATOM 2461 N N . ALA A 1 323 ? 5.617 -5.688 27.146 1.00 58.62 323 ALA A N 1
ATOM 2462 C CA . ALA A 1 323 ? 4.796 -5.097 26.098 1.00 58.62 323 ALA A CA 1
ATOM 2463 C C . ALA A 1 323 ? 3.567 -5.952 25.772 1.00 58.62 323 ALA A C 1
ATOM 2465 O O . ALA A 1 323 ? 3.660 -7.180 25.666 1.00 58.62 323 ALA A O 1
ATOM 2466 N N . LYS A 1 324 ? 2.426 -5.294 25.552 1.00 73.94 324 LYS A N 1
ATOM 2467 C CA . LYS A 1 324 ? 1.165 -5.924 25.143 1.00 73.94 324 LYS A CA 1
ATOM 2468 C C . LYS A 1 324 ? 0.707 -5.358 23.796 1.00 73.94 324 LYS A C 1
ATOM 2470 O O . LYS A 1 324 ? 0.386 -4.179 23.696 1.00 73.94 324 LYS A O 1
ATOM 2475 N N . ILE A 1 325 ? 0.640 -6.194 22.765 1.00 69.12 325 ILE A N 1
ATOM 2476 C CA . ILE A 1 325 ? 0.063 -5.828 21.465 1.00 69.12 325 ILE A CA 1
ATOM 2477 C C . ILE A 1 325 ? -1.384 -6.320 21.438 1.00 69.12 325 ILE A C 1
ATOM 2479 O O . ILE A 1 325 ? -1.622 -7.525 21.542 1.00 69.12 325 ILE A O 1
ATOM 2483 N N . ARG A 1 326 ? -2.348 -5.400 21.329 1.00 67.69 326 ARG A N 1
ATOM 2484 C CA . ARG A 1 326 ? -3.778 -5.733 21.216 1.00 67.69 326 ARG A CA 1
ATOM 2485 C C . ARG A 1 326 ? -4.112 -6.134 19.780 1.00 67.69 326 ARG A C 1
ATOM 2487 O O . ARG A 1 326 ? -3.702 -5.446 18.840 1.00 67.69 326 ARG A O 1
ATOM 2494 N N . LEU A 1 327 ? -4.823 -7.250 19.630 1.00 60.00 327 LEU A N 1
ATOM 2495 C CA . LEU A 1 327 ? -5.193 -7.834 18.336 1.00 60.00 327 LEU A CA 1
ATOM 2496 C C . LEU A 1 327 ? -6.636 -7.526 17.926 1.00 60.00 327 LEU A C 1
ATOM 2498 O O . LEU A 1 327 ? -7.014 -7.820 16.793 1.00 60.00 327 LEU A O 1
ATOM 2502 N N . ASP A 1 328 ? -7.426 -6.962 18.835 1.00 53.56 328 ASP A N 1
ATOM 2503 C CA . ASP A 1 328 ? -8.877 -6.796 18.763 1.00 53.56 328 ASP A CA 1
ATOM 2504 C C . ASP A 1 328 ? -9.351 -5.343 18.886 1.00 53.56 328 ASP A C 1
ATOM 2506 O O . ASP A 1 328 ? -8.681 -4.514 19.544 1.00 53.56 328 ASP A O 1
#

Secondary structure (DSSP, 8-state):
------------SS-TTTTTHHHHHHHHHHHHHHHHHHHHHHHHHHHHHHSEEEHHHHHHHHHHHHHHHHHHHHHHHHHHHHHHSS--HHHHHHHHHHHHHHHHHHHHHHHHHHTTTTS-TTTS----S---HHHHHHHHTTSHHHHHHTT-HHHHHHHHHHHHHHHHHHHHGGG--TT-GGGTTTSHHHHHHHHHHHHHHHHHHHHHHHHHHHS-GGGHHHHHHHHHHHHHHHHHHHHHHHHHHHHS-GGGHHHHHHHHHHHHHHHHHHHHHHHHH--TTSHHHHHSGGG--S--HHHHHHHHSTTS--------EEEETTEEEE--

InterPro domains:
  IPR019336 GPR180/TMEM145, transmembrane domain [PF10192] (32-272)
  IPR047831 GPR180/TMEM145 [PTHR23252] (11-288)

Foldseek 3Di:
DDPPDPPPPQPFLDDPLCPCVLVLLVVLLVLLVVLLVVLVVLQVVLCVQQLEAAVLSVLLSLLSVLRNQLSVLVNQQVVQCRVPVGGDPVSPLSNLLSNLQSLLSVLLSLLLVLLVLQFDPVQFDDDPDDADLLRLLSVLSSQQVVCLVVVHSVNVVSVCSSVLSNVLSVVLVVPPDPPVLLDSLVDPSNVVLLVVLVVSLVSSVVSLVNRLVRGDPLCVVLSVLSNVLSCLQSCQQVVQLVCCVPPPDSSNSNSSSSNSSSVSNSVSSVSSSCSLSPDDPRPCVVRTPRNDNDDDVLLVVVVVCVVDDDDRDHFDWDDDDSHTHTSD

Solvent-accessible surface area (backbone atoms only — not comparable to full-atom values): 17166 Å² total; per-residue (Å²): 137,82,83,74,76,78,74,78,80,75,92,54,54,58,56,87,61,52,71,60,45,59,57,51,31,51,51,51,21,52,52,26,42,51,51,20,50,54,41,47,54,51,53,49,53,39,38,75,75,53,36,45,44,34,45,69,59,56,50,54,25,49,25,24,46,25,42,18,48,11,26,49,23,38,47,53,15,51,56,40,14,42,77,71,58,74,40,41,68,68,32,45,51,48,14,46,48,24,42,26,49,20,54,29,47,51,50,47,51,51,39,15,51,22,37,39,22,52,44,53,76,87,59,45,57,78,77,91,63,92,67,51,74,67,51,50,28,40,54,29,21,27,27,47,63,61,17,44,76,68,62,35,64,12,10,47,50,49,50,51,44,44,50,49,32,47,50,38,36,60,54,42,61,78,60,73,52,98,85,57,68,80,30,79,55,78,39,71,45,28,45,51,49,37,53,50,28,49,53,52,32,52,50,34,49,53,31,26,53,53,44,41,72,33,33,60,78,69,40,37,65,56,39,52,50,51,46,51,36,46,40,38,48,32,43,25,55,48,50,39,45,52,50,33,69,73,75,40,59,75,91,49,28,52,51,48,34,55,52,52,29,50,53,40,38,52,51,22,50,53,50,47,54,46,68,73,61,55,71,78,79,49,58,49,49,76,63,20,57,69,65,60,77,65,83,47,70,69,58,53,48,55,68,70,44,76,88,59,101,67,94,71,80,72,82,56,61,53,70,62,86,86,38,35,34,36,50,90